Protein AF-A0A2Z6PWN1-F1 (afdb_monomer_lite)

Organism: Trifolium subterraneum (NCBI:txid3900)

Radius of gyration: 69.74 Å; chains: 1; bounding box: 138×60×153 Å

Structure (mmCIF, N/CA/C/O backbone):
data_AF-A0A2Z6PWN1-F1
#
_entry.id   AF-A0A2Z6PWN1-F1
#
loop_
_atom_site.group_PDB
_atom_site.id
_atom_site.type_symbol
_atom_site.label_atom_id
_atom_site.label_alt_id
_atom_site.label_comp_id
_atom_site.label_asym_id
_atom_site.label_entity_id
_atom_site.label_seq_id
_atom_site.pdbx_PDB_ins_code
_atom_site.Cartn_x
_atom_site.Cartn_y
_atom_site.Cartn_z
_atom_site.occupancy
_atom_site.B_iso_or_equiv
_atom_site.auth_seq_id
_atom_site.auth_comp_id
_atom_site.auth_asym_id
_atom_site.auth_atom_id
_atom_site.pdbx_PDB_model_num
ATOM 1 N N . ALA A 1 1 ? -7.432 8.694 -83.520 1.00 36.66 1 ALA A N 1
ATOM 2 C CA . ALA A 1 1 ? -6.123 8.025 -83.691 1.00 36.66 1 ALA A CA 1
ATOM 3 C C . ALA A 1 1 ? -5.058 9.114 -83.730 1.00 36.66 1 ALA A C 1
ATOM 5 O O . ALA A 1 1 ? -5.267 10.054 -84.476 1.00 36.66 1 ALA A O 1
ATOM 6 N N . ALA A 1 2 ? -3.981 9.158 -82.953 1.00 35.47 2 ALA A N 1
ATOM 7 C CA . ALA A 1 2 ? -3.385 8.334 -81.895 1.00 35.47 2 ALA A CA 1
ATOM 8 C C . ALA A 1 2 ? -2.789 9.350 -80.877 1.00 35.47 2 ALA A C 1
ATOM 10 O O . ALA A 1 2 ? -2.416 10.443 -81.284 1.00 35.47 2 ALA A O 1
ATOM 11 N N . GLY A 1 3 ? -2.770 9.174 -79.555 1.00 36.41 3 GLY A N 1
ATOM 12 C CA . GLY A 1 3 ? -2.424 7.976 -78.799 1.00 36.41 3 GLY A CA 1
ATOM 13 C C . GLY A 1 3 ? -0.923 7.994 -78.488 1.00 36.41 3 GLY A C 1
ATOM 14 O O . GLY A 1 3 ? -0.163 7.353 -79.199 1.00 36.41 3 GLY A O 1
ATOM 15 N N . GLY A 1 4 ? -0.499 8.744 -77.465 1.00 29.81 4 GLY A N 1
ATOM 16 C CA . GLY A 1 4 ? 0.900 8.830 -77.029 1.00 29.81 4 GLY A CA 1
ATOM 17 C C . GLY A 1 4 ? 0.998 9.151 -75.539 1.00 29.81 4 GLY A C 1
ATOM 18 O O . GLY A 1 4 ? 1.283 10.282 -75.161 1.00 29.81 4 GLY A O 1
ATOM 19 N N . SER A 1 5 ? 0.684 8.156 -74.708 1.00 36.34 5 SER A N 1
ATOM 20 C CA . SER A 1 5 ? 0.836 8.177 -73.249 1.00 36.34 5 SER A CA 1
ATOM 21 C C . SER A 1 5 ? 2.314 8.002 -72.887 1.00 36.34 5 SER A C 1
ATOM 23 O O . SER A 1 5 ? 2.896 6.961 -73.187 1.00 36.34 5 SER A O 1
ATOM 25 N N . VAL A 1 6 ? 2.928 9.008 -72.259 1.00 36.31 6 VAL A N 1
ATOM 26 C CA . VAL A 1 6 ? 4.244 8.870 -71.614 1.00 36.31 6 VAL A CA 1
ATOM 27 C C . VAL A 1 6 ? 3.995 8.405 -70.184 1.00 36.31 6 VAL A C 1
ATOM 29 O O . VAL A 1 6 ? 3.482 9.148 -69.348 1.00 36.31 6 VAL A O 1
ATOM 32 N N . VAL A 1 7 ? 4.311 7.139 -69.930 1.00 41.62 7 VAL A N 1
ATOM 33 C CA . VAL A 1 7 ? 4.142 6.473 -68.638 1.00 41.62 7 VAL A CA 1
ATOM 34 C C . VAL A 1 7 ? 5.183 6.991 -67.635 1.00 41.62 7 VAL A C 1
ATOM 36 O O . VAL A 1 7 ? 6.378 6.792 -67.809 1.00 41.62 7 VAL A O 1
ATOM 39 N N . GLY A 1 8 ? 4.680 7.683 -66.607 1.00 37.09 8 GLY A N 1
ATOM 40 C CA . GLY A 1 8 ? 5.105 7.688 -65.197 1.00 37.09 8 GLY A CA 1
ATOM 41 C C . GLY A 1 8 ? 6.594 7.704 -64.828 1.00 37.09 8 GLY A C 1
ATOM 42 O O . GLY A 1 8 ? 7.205 6.655 -64.674 1.00 37.09 8 GLY A O 1
ATOM 43 N N . GLY A 1 9 ? 7.123 8.884 -64.486 1.00 42.09 9 GLY A N 1
ATOM 44 C CA . GLY A 1 9 ? 8.266 9.005 -63.572 1.00 42.09 9 GLY A CA 1
ATOM 45 C C . GLY A 1 9 ? 7.774 9.169 -62.130 1.00 42.09 9 GLY A C 1
ATOM 46 O O . GLY A 1 9 ? 7.074 10.138 -61.832 1.00 42.09 9 GLY A O 1
ATOM 47 N N . HIS A 1 10 ? 8.121 8.243 -61.232 1.00 49.66 10 HIS A N 1
ATOM 48 C CA . HIS A 1 10 ? 7.834 8.362 -59.799 1.00 49.66 10 HIS A CA 1
ATOM 49 C C . HIS A 1 10 ? 8.605 9.556 -59.215 1.00 49.66 10 HIS A C 1
ATOM 51 O O . HIS A 1 10 ? 9.824 9.522 -59.064 1.00 49.66 10 HIS A O 1
ATOM 57 N N . ARG A 1 11 ? 7.902 10.652 -58.914 1.00 46.28 11 ARG A N 1
ATOM 58 C CA . ARG A 1 11 ? 8.486 11.842 -58.282 1.00 46.28 11 ARG A CA 1
ATOM 59 C C . ARG A 1 11 ? 8.525 11.627 -56.767 1.00 46.28 11 ARG A C 1
ATOM 61 O O . ARG A 1 11 ? 7.479 11.646 -56.126 1.00 46.28 11 ARG A O 1
ATOM 68 N N . LEU A 1 12 ? 9.717 11.446 -56.197 1.00 54.66 12 LEU A N 1
ATOM 69 C CA . LEU A 1 12 ? 9.900 11.414 -54.743 1.00 54.66 12 LEU A CA 1
ATOM 70 C C . LEU A 1 12 ? 9.661 12.809 -54.144 1.00 54.66 12 LEU A C 1
ATOM 72 O O . LEU A 1 12 ? 10.207 13.804 -54.623 1.00 54.66 12 LEU A O 1
ATOM 76 N N . THR A 1 13 ? 8.849 12.885 -53.090 1.00 48.41 13 THR A N 1
ATOM 77 C CA . THR A 1 13 ? 8.651 14.105 -52.291 1.00 48.41 13 THR A CA 1
ATOM 78 C C . THR A 1 13 ? 9.694 14.187 -51.171 1.00 48.41 13 THR A C 1
ATOM 80 O O . THR A 1 13 ? 9.782 13.242 -50.383 1.00 48.41 13 THR A O 1
ATOM 83 N N . PRO A 1 14 ? 10.454 15.294 -51.047 1.00 43.06 14 PRO A N 1
ATOM 84 C CA . PRO A 1 14 ? 11.433 15.468 -49.974 1.00 43.06 14 PRO A CA 1
ATOM 85 C C . PRO A 1 14 ? 10.810 15.300 -48.579 1.00 43.06 14 PRO A C 1
ATOM 87 O O . PRO A 1 14 ? 9.758 15.871 -48.300 1.00 43.06 14 PRO A O 1
ATOM 90 N N . GLY A 1 15 ? 11.464 14.529 -47.703 1.00 51.12 15 GLY A N 1
ATOM 91 C CA . GLY A 1 15 ? 11.073 14.364 -46.294 1.00 51.12 15 GLY A CA 1
ATOM 92 C C . GLY A 1 15 ? 10.104 13.215 -45.980 1.00 51.12 15 GLY A C 1
ATOM 93 O O . GLY A 1 15 ? 9.790 13.014 -44.810 1.00 51.12 15 GLY A O 1
ATOM 94 N N . ARG A 1 16 ? 9.652 12.434 -46.973 1.00 47.12 16 ARG A N 1
ATOM 95 C CA . ARG A 1 16 ? 8.907 11.179 -46.749 1.00 47.12 16 ARG A CA 1
ATOM 96 C C . ARG A 1 16 ? 9.772 9.964 -47.112 1.00 47.12 16 ARG A C 1
ATOM 98 O O . ARG A 1 16 ? 10.292 9.942 -48.227 1.00 47.12 16 ARG A O 1
ATOM 105 N N . PRO A 1 17 ? 9.910 8.955 -46.230 1.00 50.16 17 PRO A N 1
ATOM 106 C CA . PRO A 1 17 ? 10.533 7.689 -46.601 1.00 50.16 17 PRO A CA 1
ATOM 107 C C . PRO A 1 17 ? 9.665 6.986 -47.656 1.00 50.16 17 PRO A C 1
ATOM 109 O O . PRO A 1 17 ? 8.448 6.896 -47.500 1.00 50.16 17 PRO A O 1
ATOM 112 N N . ALA A 1 18 ? 10.278 6.550 -48.757 1.00 56.47 18 ALA A N 1
ATOM 113 C CA . ALA A 1 18 ? 9.596 5.781 -49.795 1.00 56.47 18 ALA A CA 1
ATOM 114 C C . ALA A 1 18 ? 9.490 4.314 -49.354 1.00 56.47 18 ALA A C 1
ATOM 116 O O . ALA A 1 18 ? 10.503 3.733 -48.973 1.00 56.47 18 ALA A O 1
ATOM 117 N N . GLU A 1 19 ? 8.288 3.730 -49.406 1.00 56.06 19 GLU A N 1
ATOM 118 C CA . GLU A 1 19 ? 8.068 2.310 -49.070 1.00 56.06 19 GLU A CA 1
ATOM 119 C C . GLU A 1 19 ? 8.796 1.367 -50.044 1.00 56.06 19 GLU A C 1
ATOM 121 O O . GLU A 1 19 ? 9.284 0.321 -49.631 1.00 56.06 19 GLU A O 1
ATOM 126 N N . GLU A 1 20 ? 8.944 1.765 -51.315 1.00 47.66 20 GLU A N 1
ATOM 127 C CA . GLU A 1 20 ? 9.699 1.026 -52.329 1.00 47.66 20 GLU A CA 1
ATOM 128 C C . GLU A 1 20 ? 10.315 2.002 -53.347 1.00 47.66 20 GLU A C 1
ATOM 130 O O . GLU A 1 20 ? 9.620 2.823 -53.953 1.00 47.66 20 GLU A O 1
ATOM 135 N N . PHE A 1 21 ? 11.639 1.946 -53.521 1.00 53.56 21 PHE A N 1
ATOM 136 C CA . PHE A 1 21 ? 12.358 2.726 -54.529 1.00 53.56 21 PHE A CA 1
ATOM 137 C C . PHE A 1 21 ? 12.757 1.816 -55.690 1.00 53.56 21 PHE A C 1
ATOM 139 O O . PHE A 1 21 ? 13.739 1.079 -55.613 1.00 53.56 21 PHE A O 1
ATOM 146 N N . VAL A 1 22 ? 11.995 1.883 -56.782 1.00 53.47 22 VAL A N 1
ATOM 147 C CA . VAL A 1 22 ? 12.327 1.176 -58.021 1.00 53.47 22 VAL A CA 1
ATOM 148 C C . VAL A 1 22 ? 13.357 2.003 -58.781 1.00 53.47 22 VAL A C 1
ATOM 150 O O . VAL A 1 22 ? 13.053 3.081 -59.296 1.00 53.47 22 VAL A O 1
ATOM 153 N N . ILE A 1 23 ? 14.591 1.501 -58.841 1.00 48.59 23 ILE A N 1
ATOM 154 C CA . ILE A 1 23 ? 15.651 2.098 -59.656 1.00 48.59 23 ILE A CA 1
ATOM 155 C C . ILE A 1 23 ? 15.160 2.096 -61.114 1.00 48.59 23 ILE A C 1
ATOM 157 O O . ILE A 1 23 ? 14.800 1.028 -61.618 1.00 48.59 23 ILE A O 1
ATOM 161 N N . PRO A 1 24 ? 15.117 3.253 -61.807 1.00 52.50 24 PRO A N 1
ATOM 162 C CA . PRO A 1 24 ? 14.742 3.293 -63.214 1.00 52.50 24 PRO A CA 1
ATOM 163 C C . PRO A 1 24 ? 15.605 2.311 -64.019 1.00 52.50 24 PRO A C 1
ATOM 165 O O . PRO A 1 24 ? 16.782 2.158 -63.682 1.00 52.50 24 PRO A O 1
ATOM 168 N N . PRO A 1 25 ? 15.089 1.683 -65.092 1.00 54.09 25 PRO A N 1
ATOM 169 C CA . PRO A 1 25 ? 15.872 0.814 -65.968 1.00 54.09 25 PRO A CA 1
ATOM 170 C C . PRO A 1 25 ? 16.904 1.636 -66.767 1.00 54.09 25 PRO A C 1
ATOM 172 O O . PRO A 1 25 ? 16.808 1.806 -67.972 1.00 54.09 25 PRO A O 1
ATOM 175 N N . ALA A 1 26 ? 17.896 2.209 -66.092 1.00 50.88 26 ALA A N 1
ATOM 176 C CA . ALA A 1 26 ? 18.956 3.012 -66.693 1.00 50.88 26 ALA A CA 1
ATOM 177 C C . ALA A 1 26 ? 20.199 2.169 -67.020 1.00 50.88 26 ALA A C 1
ATOM 179 O O . ALA A 1 26 ? 21.105 2.649 -67.688 1.00 50.88 26 ALA A O 1
ATOM 180 N N . MET A 1 27 ? 20.243 0.907 -66.578 1.00 48.25 27 MET A N 1
ATOM 181 C CA . MET A 1 27 ? 21.418 0.037 -66.721 1.00 48.25 27 MET A CA 1
ATOM 182 C C . MET A 1 27 ? 21.163 -1.265 -67.494 1.00 48.25 27 MET A C 1
ATOM 184 O O . MET A 1 27 ? 22.041 -2.118 -67.550 1.00 48.25 27 MET A O 1
ATOM 188 N N . GLY A 1 28 ? 19.974 -1.426 -68.085 1.00 49.34 28 GLY A N 1
ATOM 189 C CA . GLY A 1 28 ? 19.583 -2.628 -68.836 1.00 49.34 28 GLY A CA 1
ATOM 190 C C . GLY A 1 28 ? 19.303 -2.402 -70.323 1.00 49.34 28 GLY A C 1
ATOM 191 O O . GLY A 1 28 ? 18.869 -3.328 -70.999 1.00 49.34 28 GLY A O 1
ATOM 192 N N . HIS A 1 29 ? 19.509 -1.188 -70.836 1.00 50.50 29 HIS A N 1
ATOM 193 C CA . HIS A 1 29 ? 19.417 -0.912 -72.267 1.00 50.50 29 HIS A CA 1
ATOM 194 C C . HIS A 1 29 ? 20.823 -0.916 -72.870 1.00 50.50 29 HIS A C 1
ATOM 196 O O . HIS A 1 29 ? 21.705 -0.230 -72.354 1.00 50.50 29 HIS A O 1
ATOM 202 N N . ASP A 1 30 ? 21.014 -1.634 -73.983 1.00 52.78 30 ASP A N 1
ATOM 203 C CA . ASP A 1 30 ? 22.286 -1.708 -74.730 1.00 52.78 30 ASP A CA 1
ATOM 204 C C . ASP A 1 30 ? 22.823 -0.324 -75.161 1.00 52.78 30 ASP A C 1
ATOM 206 O O . ASP A 1 30 ? 23.982 -0.177 -75.547 1.00 52.78 30 ASP A O 1
ATOM 210 N N . CYS A 1 31 ? 21.993 0.719 -75.070 1.00 53.03 31 CYS A N 1
ATOM 211 C CA . CYS A 1 31 ? 22.341 2.104 -75.333 1.00 53.03 31 CYS A CA 1
ATOM 212 C C . CYS A 1 31 ? 21.720 3.047 -74.284 1.00 53.03 31 CYS A C 1
ATOM 214 O O . CYS A 1 31 ? 20.516 3.284 -74.268 1.00 53.03 31 CYS A O 1
ATOM 216 N N . MET A 1 32 ? 22.555 3.660 -73.431 1.00 53.06 32 MET A N 1
ATOM 217 C CA . MET A 1 32 ? 22.112 4.733 -72.517 1.00 53.06 32 MET A CA 1
ATOM 218 C C . MET A 1 32 ? 21.703 6.025 -73.248 1.00 53.06 32 MET A C 1
ATOM 220 O O . MET A 1 32 ? 21.119 6.922 -72.646 1.00 53.06 32 MET A O 1
ATOM 224 N N . LEU A 1 33 ? 22.034 6.147 -74.535 1.00 57.06 33 LEU A N 1
ATOM 225 C CA . LEU A 1 33 ? 21.748 7.311 -75.365 1.00 57.06 33 LEU A CA 1
ATOM 226 C C . LEU A 1 33 ? 20.984 6.850 -76.605 1.00 57.06 33 LEU A C 1
ATOM 228 O O . LEU A 1 33 ? 21.434 5.962 -77.325 1.00 57.06 33 LEU A O 1
ATOM 232 N N . ASP A 1 34 ? 19.855 7.495 -76.883 1.00 60.78 34 ASP A N 1
ATOM 233 C CA . ASP A 1 34 ? 18.915 7.187 -77.970 1.00 60.78 34 ASP A CA 1
ATOM 234 C C . ASP A 1 34 ? 19.447 7.495 -79.387 1.00 60.78 34 ASP A C 1
ATOM 236 O O . ASP A 1 34 ? 18.674 7.601 -80.341 1.00 60.78 34 ASP A O 1
ATOM 240 N N . GLY A 1 35 ? 20.758 7.714 -79.535 1.00 61.97 35 GLY A N 1
ATOM 241 C CA . GLY A 1 35 ? 21.418 8.176 -80.761 1.00 61.97 35 GLY A CA 1
ATOM 242 C C . GLY A 1 35 ? 21.039 9.601 -81.196 1.00 61.97 35 GLY A C 1
ATOM 243 O O . GLY A 1 35 ? 21.765 10.210 -81.978 1.00 61.97 35 GLY A O 1
ATOM 244 N N . LYS A 1 36 ? 19.938 10.163 -80.677 1.00 64.69 36 LYS A N 1
ATOM 245 C CA . LYS A 1 36 ? 19.479 11.538 -80.931 1.00 64.69 36 LYS A CA 1
ATOM 246 C C . LYS A 1 36 ? 20.145 12.526 -79.975 1.00 64.69 36 LYS A C 1
ATOM 248 O O . LYS A 1 36 ? 20.400 13.674 -80.342 1.00 64.69 36 LYS A O 1
ATOM 253 N N . THR A 1 37 ? 20.472 12.073 -78.768 1.00 66.19 37 THR A N 1
ATOM 254 C CA . THR A 1 37 ? 21.179 12.854 -77.753 1.00 66.19 37 THR A CA 1
ATOM 255 C C . THR A 1 37 ? 22.686 12.792 -77.988 1.00 66.19 37 THR A C 1
ATOM 257 O O . THR A 1 37 ? 23.332 11.767 -77.777 1.00 66.19 37 THR A O 1
ATOM 260 N N . ARG A 1 38 ? 23.275 13.913 -78.416 1.00 60.69 38 ARG A N 1
ATOM 261 C CA . ARG A 1 38 ? 24.727 14.035 -78.597 1.00 60.69 38 ARG A CA 1
ATOM 262 C C . ARG A 1 38 ? 25.398 14.349 -77.260 1.00 60.69 38 ARG A C 1
ATOM 264 O O . ARG A 1 38 ? 25.302 15.478 -76.779 1.00 60.69 38 ARG A O 1
ATOM 271 N N . MET A 1 39 ? 26.112 13.378 -76.697 1.00 64.62 39 MET A N 1
ATOM 272 C CA . MET A 1 39 ? 26.969 13.600 -75.532 1.00 64.62 39 MET A CA 1
ATOM 273 C C . MET A 1 39 ? 28.177 14.445 -75.946 1.00 64.62 39 MET A C 1
ATOM 275 O O . MET A 1 39 ? 28.879 14.107 -76.898 1.00 64.62 39 MET A O 1
ATOM 279 N N . LYS A 1 40 ? 28.389 15.573 -75.268 1.00 75.19 40 LYS A N 1
ATOM 280 C CA . LYS A 1 40 ? 29.588 16.394 -75.441 1.00 75.19 40 LYS A CA 1
ATOM 281 C C . LYS A 1 40 ? 30.506 16.160 -74.252 1.00 75.19 40 LYS A C 1
ATOM 283 O O . LYS A 1 40 ? 30.097 16.376 -73.117 1.00 75.19 40 LYS A O 1
ATOM 288 N N . ILE A 1 41 ? 31.723 15.730 -74.543 1.00 79.44 41 ILE A N 1
ATOM 289 C CA . ILE A 1 41 ? 32.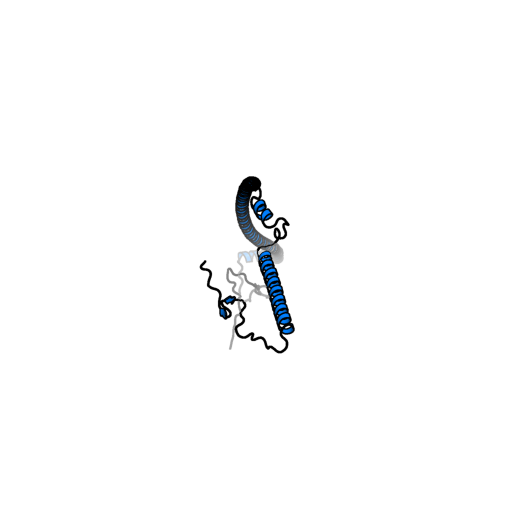835 15.711 -73.596 1.00 79.44 41 ILE A CA 1
ATOM 290 C C . ILE A 1 41 ? 33.633 16.998 -73.845 1.00 79.44 41 ILE A C 1
ATOM 292 O O . ILE A 1 41 ? 33.588 17.538 -74.954 1.00 79.44 41 ILE A O 1
ATOM 296 N N . SER A 1 42 ? 34.292 17.546 -72.825 1.00 87.44 42 SER A N 1
ATOM 297 C CA . SER A 1 42 ? 35.146 18.715 -73.033 1.00 87.44 42 SER A CA 1
ATOM 298 C C . SER A 1 42 ? 36.306 18.360 -73.979 1.00 87.44 42 SER A C 1
ATOM 300 O O . SER A 1 42 ? 36.802 17.234 -73.958 1.00 87.44 42 SER A O 1
ATOM 302 N N . GLU A 1 43 ? 36.757 19.308 -74.806 1.00 84.81 43 GLU A N 1
ATOM 303 C CA . GLU A 1 43 ? 37.895 19.093 -75.724 1.00 84.81 43 GLU A CA 1
ATOM 304 C C . GLU A 1 43 ? 39.170 18.670 -74.970 1.00 84.81 43 GLU A C 1
ATOM 306 O O . GLU A 1 43 ? 39.958 17.855 -75.456 1.00 84.81 43 GLU A O 1
ATOM 311 N N . ALA A 1 44 ? 39.351 19.183 -73.747 1.00 87.81 44 ALA A N 1
ATOM 312 C CA . ALA A 1 44 ? 40.457 18.808 -72.873 1.00 87.81 44 ALA A CA 1
ATOM 313 C C . ALA A 1 44 ? 40.381 17.325 -72.478 1.00 87.81 44 ALA A C 1
ATOM 315 O O . ALA A 1 44 ? 41.335 16.581 -72.700 1.00 87.81 44 ALA A O 1
ATOM 316 N N . ASP A 1 45 ? 39.232 16.868 -71.977 1.00 83.88 45 ASP A N 1
ATOM 317 C CA . ASP A 1 45 ? 39.042 15.471 -71.569 1.00 83.88 45 ASP A CA 1
ATOM 318 C C . ASP A 1 45 ? 39.073 14.522 -72.772 1.00 83.88 45 ASP A C 1
ATOM 320 O O . ASP A 1 45 ? 39.589 13.411 -72.675 1.00 83.88 45 ASP A O 1
ATOM 324 N N . GLN A 1 46 ? 38.576 14.958 -73.933 1.00 82.69 46 GLN A N 1
ATOM 325 C CA . GLN A 1 46 ? 38.644 14.180 -75.167 1.00 82.69 46 GLN A CA 1
ATOM 326 C C . GLN A 1 46 ? 40.093 13.979 -75.627 1.00 82.69 46 GLN A C 1
ATOM 328 O O . GLN A 1 46 ? 40.466 12.867 -76.004 1.00 82.69 46 GLN A O 1
ATOM 333 N N . THR A 1 47 ? 40.920 15.025 -75.541 1.00 87.31 47 THR A N 1
ATOM 334 C CA . THR A 1 47 ? 42.357 14.947 -75.846 1.00 87.31 47 THR A CA 1
ATOM 335 C C . THR A 1 47 ? 43.074 14.009 -74.873 1.00 87.31 47 THR A C 1
ATOM 337 O O . THR A 1 47 ? 43.865 13.163 -75.293 1.00 87.31 47 THR A O 1
ATOM 340 N N . ILE A 1 48 ? 42.754 14.104 -73.579 1.00 85.81 48 ILE A N 1
ATOM 341 C CA . ILE A 1 48 ? 43.317 13.239 -72.537 1.00 85.81 48 ILE A CA 1
ATOM 342 C C . ILE A 1 48 ? 42.935 11.775 -72.793 1.00 85.81 48 ILE A C 1
ATOM 344 O O . ILE A 1 48 ? 43.818 10.925 -72.902 1.00 85.81 48 ILE A O 1
ATOM 348 N N . LEU A 1 49 ? 41.649 11.472 -72.981 1.00 84.81 49 LEU A N 1
ATOM 349 C CA . LEU A 1 49 ? 41.173 10.109 -73.238 1.00 84.81 49 LEU A CA 1
ATOM 350 C C . LEU A 1 49 ? 41.762 9.523 -74.529 1.00 84.81 49 LEU A C 1
ATOM 352 O O . LEU A 1 49 ? 42.180 8.366 -74.540 1.00 84.81 49 LEU A O 1
ATOM 356 N N . ALA A 1 50 ? 41.863 10.319 -75.598 1.00 84.31 50 ALA A N 1
ATOM 357 C CA . ALA A 1 50 ? 42.499 9.885 -76.840 1.00 84.31 50 ALA A CA 1
ATOM 358 C C . ALA A 1 50 ? 43.987 9.541 -76.640 1.00 84.31 50 ALA A C 1
ATOM 360 O O . ALA A 1 50 ? 44.468 8.569 -77.220 1.00 84.31 50 ALA A O 1
ATOM 361 N N . SER A 1 51 ? 44.700 10.290 -75.788 1.00 88.88 51 SER A N 1
ATOM 362 C CA . SER A 1 51 ? 46.117 10.043 -75.479 1.00 88.88 51 SER A CA 1
ATOM 363 C C . SER A 1 51 ? 46.372 8.822 -74.585 1.00 88.88 51 SER A C 1
ATOM 365 O O . SER A 1 51 ? 47.450 8.237 -74.653 1.00 88.88 51 SER A O 1
ATOM 367 N N . MET A 1 52 ? 45.398 8.412 -73.763 1.00 87.75 52 MET A N 1
ATOM 368 C CA . MET A 1 52 ? 45.557 7.295 -72.820 1.00 87.75 52 MET A CA 1
ATOM 369 C C . MET A 1 52 ? 45.533 5.916 -73.500 1.00 87.75 52 MET A C 1
ATOM 371 O O . MET A 1 52 ? 46.130 4.970 -72.990 1.00 87.75 52 MET A O 1
ATOM 375 N N . GLY A 1 53 ? 44.856 5.782 -74.642 1.00 87.25 53 GLY A N 1
ATOM 376 C CA . GLY A 1 53 ? 44.676 4.504 -75.331 1.00 87.25 53 GLY A CA 1
ATOM 377 C C . GLY A 1 53 ? 43.678 3.551 -74.637 1.00 87.25 53 GLY A C 1
ATOM 378 O O . GLY A 1 53 ? 43.393 3.668 -73.442 1.00 87.25 53 GLY A O 1
ATOM 379 N N . PRO A 1 54 ? 43.111 2.579 -75.375 1.00 86.31 54 PRO A N 1
ATOM 380 C CA . PRO A 1 54 ? 41.968 1.787 -74.912 1.00 86.31 54 PRO A CA 1
ATOM 381 C C . PRO A 1 54 ? 42.285 0.854 -73.733 1.00 86.31 54 PRO A C 1
ATOM 383 O O . PRO A 1 54 ? 41.422 0.614 -72.892 1.00 86.31 54 PRO A O 1
ATOM 386 N N . GLU A 1 55 ? 43.506 0.324 -73.647 1.00 89.06 55 GLU A N 1
ATOM 387 C CA . GLU A 1 55 ? 43.929 -0.547 -72.539 1.00 89.06 55 GLU A CA 1
ATOM 388 C C . GLU A 1 55 ? 44.063 0.219 -71.223 1.00 89.06 55 GLU A C 1
ATOM 390 O O . GLU A 1 55 ? 43.574 -0.245 -70.194 1.00 89.06 55 GLU A O 1
ATOM 395 N N . SER A 1 56 ? 44.647 1.418 -71.264 1.00 91.19 56 SER A N 1
ATOM 396 C CA . SER A 1 56 ? 44.814 2.263 -70.079 1.00 91.19 56 SER A CA 1
ATOM 397 C C . SER A 1 56 ? 43.462 2.732 -69.534 1.00 91.19 56 SER A C 1
ATOM 399 O O . SER A 1 56 ? 43.214 2.642 -68.334 1.00 91.19 56 SER A O 1
ATOM 401 N N . ILE A 1 57 ? 42.533 3.118 -70.421 1.00 87.31 57 ILE A N 1
ATOM 402 C CA . ILE A 1 57 ? 41.153 3.457 -70.035 1.00 87.31 57 ILE A CA 1
ATOM 403 C C . ILE A 1 57 ? 40.481 2.271 -69.329 1.00 87.31 57 ILE A C 1
ATOM 405 O O . ILE A 1 57 ? 39.896 2.451 -68.263 1.00 87.31 57 ILE A O 1
ATOM 409 N N . ARG A 1 58 ? 40.584 1.050 -69.878 1.00 87.94 58 ARG A N 1
ATOM 410 C CA . ARG A 1 58 ? 39.997 -0.145 -69.247 1.00 87.94 58 ARG A CA 1
ATOM 411 C C . ARG A 1 58 ? 40.579 -0.417 -67.861 1.00 87.94 58 ARG A C 1
ATOM 413 O O . ARG A 1 58 ? 39.813 -0.731 -66.955 1.00 87.94 58 ARG A O 1
ATOM 420 N N . ASN A 1 59 ? 41.891 -0.270 -67.687 1.00 90.81 59 ASN A N 1
ATOM 421 C CA . ASN A 1 59 ? 42.542 -0.487 -66.394 1.00 90.81 59 ASN A CA 1
ATOM 422 C C . ASN A 1 59 ? 42.080 0.536 -65.346 1.00 90.81 59 ASN A C 1
ATOM 424 O O . ASN A 1 59 ? 41.702 0.141 -64.246 1.00 90.81 59 ASN A O 1
ATOM 428 N N . VAL A 1 60 ? 42.017 1.825 -65.705 1.00 89.19 60 VAL A N 1
ATOM 429 C CA . VAL A 1 60 ? 41.529 2.888 -64.805 1.00 89.19 60 VAL A CA 1
ATOM 430 C C . VAL A 1 60 ? 40.062 2.676 -64.433 1.00 89.19 60 VAL A C 1
ATOM 432 O O . VAL A 1 60 ? 39.694 2.840 -63.269 1.00 89.19 60 VAL A O 1
ATOM 435 N N . VAL A 1 61 ? 39.220 2.282 -65.395 1.00 88.94 61 VAL A N 1
ATOM 436 C CA . VAL A 1 61 ? 37.810 1.958 -65.136 1.00 88.94 61 VAL A CA 1
ATOM 437 C C . VAL A 1 61 ? 37.698 0.757 -64.199 1.00 88.94 61 VAL A C 1
ATOM 439 O O . VAL A 1 61 ? 36.935 0.817 -63.238 1.00 88.94 61 VAL A O 1
ATOM 442 N N . ALA A 1 62 ? 38.470 -0.309 -64.427 1.00 90.44 62 ALA A N 1
ATOM 443 C CA . ALA A 1 62 ? 38.470 -1.485 -63.564 1.00 90.44 62 ALA A CA 1
ATOM 444 C C . ALA A 1 62 ? 38.893 -1.129 -62.130 1.00 90.44 62 ALA A C 1
ATOM 446 O O . ALA A 1 62 ? 38.165 -1.432 -61.185 1.00 90.44 62 ALA A O 1
ATOM 447 N N . GLU A 1 63 ? 40.005 -0.417 -61.959 1.00 93.31 63 GLU A N 1
ATOM 448 C CA . GLU A 1 63 ? 40.501 -0.003 -60.644 1.00 93.31 63 GLU A CA 1
ATOM 449 C C . GLU A 1 63 ? 39.508 0.916 -59.918 1.00 93.31 63 GLU A C 1
ATOM 451 O O . GLU A 1 63 ? 39.147 0.668 -58.763 1.00 93.31 63 GLU A O 1
ATOM 456 N N . SER A 1 64 ? 38.983 1.923 -60.621 1.00 93.25 64 SER A N 1
ATOM 457 C CA . SER A 1 64 ? 38.003 2.861 -60.065 1.00 93.25 64 SER A CA 1
ATOM 458 C C . SER A 1 64 ? 36.692 2.164 -59.703 1.00 93.25 64 SER A C 1
ATOM 460 O O . SER A 1 64 ? 36.113 2.446 -58.655 1.00 93.25 64 SER A O 1
ATOM 462 N N . SER A 1 65 ? 36.229 1.215 -60.524 1.00 89.25 65 SER A N 1
ATOM 463 C CA . SER A 1 65 ? 35.006 0.457 -60.241 1.00 89.25 65 SER A CA 1
ATOM 464 C C . SER A 1 65 ? 35.139 -0.377 -58.964 1.00 89.25 65 SER A C 1
ATOM 466 O O . SER A 1 65 ? 34.241 -0.355 -58.124 1.00 89.25 65 SER A O 1
ATOM 468 N N . VAL A 1 66 ? 36.290 -1.025 -58.748 1.00 93.75 66 VAL A N 1
ATOM 469 C CA . VAL A 1 66 ? 36.576 -1.765 -57.510 1.00 93.75 66 VAL A CA 1
ATOM 470 C C . VAL A 1 66 ? 36.580 -0.831 -56.300 1.00 93.75 66 VAL A C 1
ATOM 472 O O . VAL A 1 66 ? 36.038 -1.191 -55.255 1.00 93.75 66 VAL A O 1
ATOM 475 N N . ALA A 1 67 ? 37.153 0.369 -56.424 1.00 94.06 67 ALA A N 1
ATOM 476 C CA . ALA A 1 67 ? 37.140 1.355 -55.346 1.00 94.06 67 ALA A CA 1
ATOM 477 C C . ALA A 1 67 ? 35.708 1.785 -54.971 1.00 94.06 67 ALA A C 1
ATOM 479 O O . ALA A 1 67 ? 35.371 1.822 -53.786 1.00 94.06 67 ALA A O 1
ATOM 480 N N . VAL A 1 68 ? 34.845 2.035 -55.963 1.00 95.00 68 VAL A N 1
ATOM 481 C CA . VAL A 1 68 ? 33.429 2.380 -55.739 1.00 95.00 68 VAL A CA 1
ATOM 482 C C . VAL A 1 68 ? 32.665 1.225 -55.087 1.00 95.00 68 VAL A C 1
ATOM 484 O O . VAL A 1 68 ? 31.932 1.457 -54.126 1.00 95.00 68 VAL A O 1
ATOM 487 N N . PHE A 1 69 ? 32.858 -0.018 -55.541 1.00 92.25 69 PHE A N 1
ATOM 488 C CA . PHE A 1 69 ? 32.197 -1.180 -54.934 1.00 92.25 69 PHE A CA 1
ATOM 489 C C . PHE A 1 69 ? 32.625 -1.406 -53.483 1.00 92.25 69 PHE A C 1
ATOM 491 O O . PHE A 1 69 ? 31.769 -1.648 -52.637 1.00 92.25 69 PHE A O 1
ATOM 498 N N . LYS A 1 70 ? 33.915 -1.252 -53.165 1.00 93.88 70 LYS A N 1
ATOM 499 C CA . LYS A 1 70 ? 34.397 -1.323 -51.776 1.00 93.88 70 LYS A CA 1
ATOM 500 C C . LYS A 1 70 ? 33.779 -0.234 -50.902 1.00 93.88 70 LYS A C 1
ATOM 502 O O . LYS A 1 70 ? 33.387 -0.508 -49.772 1.00 93.88 70 LYS A O 1
ATOM 507 N N . LEU A 1 71 ? 33.666 0.993 -51.413 1.00 94.75 71 LEU A N 1
ATOM 508 C CA . LEU A 1 71 ? 33.005 2.076 -50.685 1.00 94.75 71 LEU A CA 1
ATOM 509 C C . LEU A 1 71 ? 31.522 1.764 -50.438 1.00 94.75 71 LEU A C 1
ATOM 511 O O . LEU A 1 71 ? 31.035 1.987 -49.332 1.00 94.75 71 LEU A O 1
ATOM 515 N N . LEU A 1 72 ? 30.820 1.215 -51.435 1.00 91.94 72 LEU A N 1
ATOM 516 C CA . LEU A 1 72 ? 29.422 0.801 -51.306 1.00 91.94 72 LEU A CA 1
ATOM 517 C C . LEU A 1 72 ? 29.250 -0.336 -50.288 1.00 91.94 72 LEU A C 1
ATOM 519 O O . LEU A 1 72 ? 28.334 -0.286 -49.470 1.00 91.94 72 LEU A O 1
ATOM 523 N N . GLU A 1 73 ? 30.131 -1.336 -50.301 1.00 89.56 73 GLU A N 1
ATOM 524 C CA . GLU A 1 73 ? 30.137 -2.430 -49.325 1.00 89.56 73 GLU A CA 1
ATOM 525 C C . GLU A 1 73 ? 30.343 -1.898 -47.902 1.00 89.56 73 GLU A C 1
ATOM 527 O O . GLU A 1 73 ? 29.575 -2.215 -46.996 1.00 89.56 73 GLU A O 1
ATOM 532 N N . VAL A 1 74 ? 31.320 -1.008 -47.703 1.00 93.12 74 VAL A N 1
ATOM 533 C CA . VAL A 1 74 ? 31.554 -0.372 -46.400 1.00 93.12 74 VAL A CA 1
ATOM 534 C C . VAL A 1 74 ? 30.348 0.466 -45.972 1.00 93.12 74 VAL A C 1
ATOM 536 O O . VAL A 1 74 ? 29.906 0.344 -44.832 1.00 93.12 74 VAL A O 1
ATOM 539 N N . ALA A 1 75 ? 29.780 1.279 -46.865 1.00 89.94 75 ALA A N 1
ATOM 540 C CA . ALA A 1 75 ? 28.618 2.111 -46.561 1.00 89.94 75 ALA A CA 1
ATOM 541 C C . ALA A 1 75 ? 27.390 1.267 -46.191 1.00 89.94 75 ALA A C 1
ATOM 543 O O . ALA A 1 75 ? 26.744 1.528 -45.183 1.00 89.94 75 ALA A O 1
ATOM 544 N N . THR A 1 76 ? 27.090 0.216 -46.956 1.00 85.50 76 THR A N 1
ATOM 545 C CA . THR A 1 76 ? 25.965 -0.690 -46.668 1.00 85.50 76 THR A CA 1
ATOM 546 C C . THR A 1 76 ? 26.174 -1.470 -45.369 1.00 85.50 76 THR A C 1
ATOM 548 O O . THR A 1 76 ? 25.254 -1.558 -44.554 1.00 85.50 76 THR A O 1
ATOM 551 N N . TYR A 1 77 ? 27.390 -1.962 -45.118 1.00 83.94 77 TYR A N 1
ATOM 552 C CA . TYR A 1 77 ? 27.740 -2.655 -43.878 1.00 83.94 77 TYR A CA 1
ATOM 553 C C . TYR A 1 77 ? 27.676 -1.742 -42.641 1.00 83.94 77 TYR A C 1
ATOM 555 O O . TYR A 1 77 ? 27.252 -2.177 -41.566 1.00 83.94 77 TYR A O 1
ATOM 563 N N . LEU A 1 78 ? 28.088 -0.477 -42.767 1.00 84.94 78 LEU A N 1
ATOM 564 C CA . LEU A 1 78 ? 27.970 0.517 -41.697 1.00 84.94 78 LEU A CA 1
ATOM 565 C C . LEU A 1 78 ? 26.512 0.915 -41.460 1.00 84.94 78 LEU A C 1
ATOM 567 O O . LEU A 1 78 ? 26.074 0.874 -40.313 1.00 84.94 78 LEU A O 1
ATOM 571 N N . ASN A 1 79 ? 25.745 1.188 -42.519 1.00 83.50 79 ASN A N 1
ATOM 572 C CA . ASN A 1 79 ? 24.327 1.541 -42.419 1.00 83.50 79 ASN A CA 1
ATOM 573 C C . ASN A 1 79 ? 23.516 0.440 -41.718 1.00 83.50 79 ASN A C 1
ATOM 575 O O . ASN A 1 79 ? 22.716 0.733 -40.834 1.00 83.50 79 ASN A O 1
ATOM 579 N N . GLY A 1 80 ? 23.758 -0.838 -42.039 1.00 83.81 80 GLY A N 1
ATOM 580 C CA . GLY A 1 80 ? 23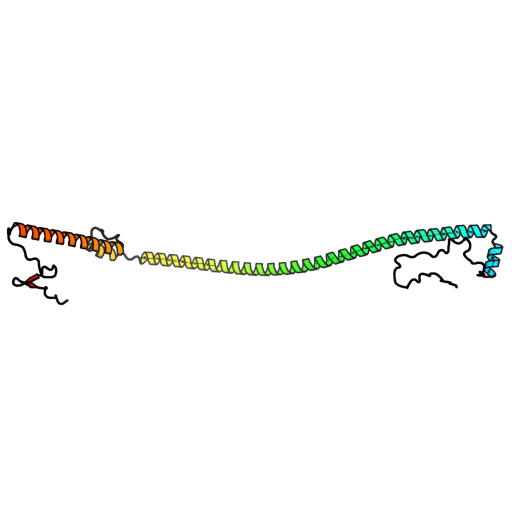.087 -1.955 -41.364 1.00 83.81 80 GLY A CA 1
ATOM 581 C C . GLY A 1 80 ? 23.394 -2.035 -39.861 1.00 83.81 80 GLY A C 1
ATOM 582 O O . GLY A 1 80 ? 22.506 -2.330 -39.060 1.00 83.81 80 GLY A O 1
ATOM 583 N N . ARG A 1 81 ? 24.637 -1.734 -39.454 1.00 78.69 81 ARG A N 1
ATOM 584 C CA . ARG A 1 81 ? 25.029 -1.691 -38.034 1.00 78.69 81 ARG A CA 1
ATOM 585 C C . ARG A 1 81 ? 24.457 -0.476 -37.311 1.00 78.69 81 ARG A C 1
ATOM 587 O O . ARG A 1 81 ? 23.967 -0.624 -36.196 1.00 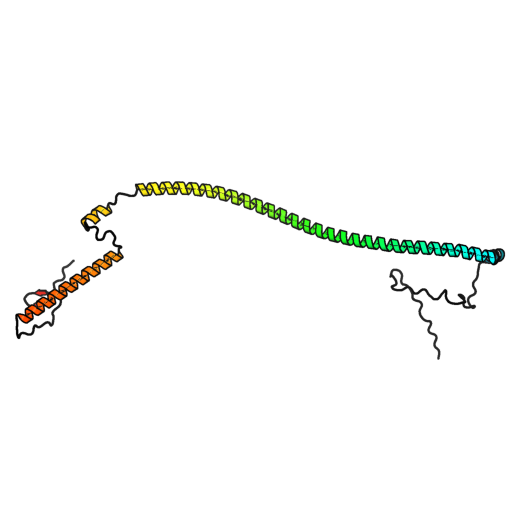78.69 81 ARG A O 1
ATOM 594 N N . GLU A 1 82 ? 24.481 0.696 -37.938 1.00 77.62 82 GLU A N 1
ATOM 595 C CA . GLU A 1 82 ? 23.899 1.916 -37.375 1.00 77.62 82 GLU A CA 1
ATOM 596 C C . GLU A 1 82 ? 22.392 1.755 -37.136 1.00 77.62 82 GLU A C 1
ATOM 598 O O . GLU A 1 82 ? 21.917 2.060 -36.043 1.00 77.62 82 GLU A O 1
ATOM 603 N N . CYS A 1 83 ? 21.654 1.169 -38.088 1.00 79.50 83 CYS A N 1
ATOM 604 C CA . CYS A 1 83 ? 20.235 0.856 -37.907 1.00 79.50 83 CYS A CA 1
ATOM 605 C C . CYS A 1 83 ? 19.986 -0.041 -36.686 1.00 79.50 83 CYS A C 1
ATOM 607 O O . CYS A 1 83 ? 19.070 0.228 -35.909 1.00 79.50 83 CYS A O 1
ATOM 609 N N . LYS A 1 84 ? 20.826 -1.063 -36.475 1.00 88.12 84 LYS A N 1
ATOM 610 C CA . LYS A 1 84 ? 20.704 -1.961 -35.321 1.00 88.12 84 LYS A CA 1
ATOM 611 C C . LYS A 1 84 ? 20.945 -1.232 -33.994 1.00 88.12 84 LYS A C 1
ATOM 613 O O . LYS A 1 84 ? 20.141 -1.364 -33.078 1.00 88.12 84 LYS A O 1
ATOM 618 N N . TYR A 1 85 ? 22.001 -0.425 -33.894 1.00 86.50 85 TYR A N 1
ATOM 619 C CA . TYR A 1 85 ? 22.292 0.319 -32.663 1.00 86.50 85 TYR A CA 1
ATOM 620 C C . TYR A 1 85 ? 21.234 1.375 -32.339 1.00 86.50 85 TYR A C 1
ATOM 622 O O . TYR A 1 85 ? 20.927 1.601 -31.170 1.00 86.50 85 TYR A O 1
ATOM 630 N N . LEU A 1 86 ? 20.669 2.033 -33.354 1.00 89.00 86 LEU A N 1
ATOM 631 C CA . LEU A 1 86 ? 19.578 2.986 -33.155 1.00 89.00 86 LEU A CA 1
ATOM 632 C C . LEU A 1 86 ? 18.322 2.290 -32.625 1.00 89.00 86 LEU A C 1
ATOM 634 O O . LEU A 1 86 ? 17.713 2.801 -31.687 1.00 89.00 86 LEU A O 1
ATOM 638 N N . GLN A 1 87 ? 17.991 1.114 -33.163 1.00 92.50 87 GLN A N 1
ATOM 639 C CA . GLN A 1 87 ? 16.889 0.298 -32.664 1.00 92.50 87 GLN A CA 1
ATOM 640 C C . GLN A 1 87 ? 17.115 -0.123 -31.204 1.00 92.50 87 GLN A C 1
ATOM 642 O O . GLN A 1 87 ? 16.272 0.163 -30.358 1.00 92.50 87 GLN A O 1
ATOM 647 N N . GLU A 1 88 ? 18.270 -0.716 -30.884 1.00 95.62 88 GLU A N 1
ATOM 648 C CA . GLU A 1 88 ? 18.617 -1.128 -29.512 1.00 95.62 88 GLU A CA 1
ATOM 649 C C . GLU A 1 88 ? 18.578 0.057 -28.533 1.00 95.62 88 GLU A C 1
ATOM 651 O O . GLU A 1 88 ? 18.087 -0.058 -27.410 1.00 95.62 88 GLU A O 1
ATOM 656 N N . ARG A 1 89 ? 19.057 1.233 -28.961 1.00 94.94 89 ARG A N 1
ATOM 657 C CA . ARG A 1 89 ? 18.994 2.469 -28.170 1.00 94.94 89 ARG A CA 1
ATOM 658 C C . ARG A 1 89 ? 17.553 2.893 -27.904 1.00 94.94 89 ARG A C 1
ATOM 660 O O . ARG A 1 89 ? 17.249 3.328 -26.794 1.00 94.94 89 ARG A O 1
ATOM 667 N N . ASP A 1 90 ? 16.690 2.844 -28.911 1.00 97.25 90 ASP A N 1
ATOM 668 C CA . ASP A 1 90 ? 15.304 3.287 -28.778 1.00 97.25 90 ASP A CA 1
ATOM 669 C C . ASP A 1 90 ? 14.484 2.301 -27.929 1.00 97.25 90 ASP A C 1
ATOM 671 O O . ASP A 1 90 ? 13.714 2.739 -27.072 1.00 97.25 90 ASP A O 1
ATOM 675 N N . GLU A 1 91 ? 14.744 0.996 -28.045 1.00 97.94 91 GLU A N 1
ATOM 676 C CA . GLU A 1 91 ? 14.223 -0.040 -27.140 1.00 97.94 91 GLU A CA 1
ATOM 677 C C . GLU A 1 91 ? 14.695 0.188 -25.693 1.00 97.94 91 GLU A C 1
ATOM 679 O O . GLU A 1 91 ? 13.883 0.227 -24.765 1.00 97.94 91 GLU A O 1
ATOM 684 N N . ALA A 1 92 ? 15.991 0.442 -25.481 1.00 98.00 92 ALA A N 1
ATOM 685 C CA . ALA A 1 92 ? 16.534 0.746 -24.157 1.00 98.00 92 ALA A CA 1
ATOM 686 C C . ALA A 1 92 ? 15.927 2.026 -23.555 1.00 98.00 92 ALA A C 1
ATOM 688 O O . ALA A 1 92 ? 15.640 2.076 -22.358 1.00 98.00 92 ALA A O 1
ATOM 689 N N . ARG A 1 93 ? 15.683 3.059 -24.374 1.00 97.94 93 ARG A N 1
ATOM 690 C CA . ARG A 1 93 ? 14.993 4.288 -23.946 1.00 97.94 93 ARG A CA 1
ATOM 691 C C . ARG A 1 93 ? 13.539 4.027 -23.564 1.00 97.94 93 ARG A C 1
ATOM 693 O O . ARG A 1 93 ? 13.076 4.605 -22.582 1.00 97.94 93 ARG A O 1
ATOM 700 N N . ALA A 1 94 ? 12.833 3.169 -24.300 1.00 98.12 94 ALA A N 1
ATOM 701 C CA . ALA A 1 94 ? 11.469 2.776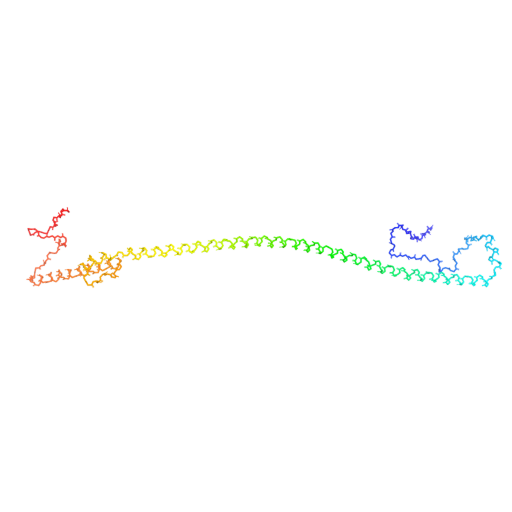 -23.961 1.00 98.12 94 ALA A CA 1
ATOM 702 C C . ALA A 1 94 ? 11.422 2.047 -22.609 1.00 98.12 94 ALA A C 1
ATOM 704 O O . ALA A 1 94 ? 10.626 2.416 -21.747 1.00 98.12 94 ALA A O 1
ATOM 705 N N . HIS A 1 95 ? 12.334 1.098 -22.378 1.00 98.06 95 HIS A N 1
ATOM 706 C CA . HIS A 1 95 ? 12.458 0.417 -21.087 1.00 98.06 95 HIS A CA 1
ATOM 707 C C . HIS A 1 95 ? 12.825 1.368 -19.946 1.00 98.06 95 HIS A C 1
ATOM 709 O O . HIS A 1 95 ? 12.222 1.303 -18.879 1.00 98.06 95 HIS A O 1
ATOM 715 N N . ALA A 1 96 ? 13.777 2.281 -20.154 1.00 98.19 96 ALA A N 1
ATOM 716 C CA . ALA A 1 96 ? 14.152 3.263 -19.137 1.00 98.19 96 ALA A CA 1
ATOM 717 C C . ALA A 1 96 ? 12.968 4.161 -18.741 1.00 98.19 96 ALA A C 1
ATOM 719 O O . ALA A 1 96 ? 12.808 4.488 -17.566 1.00 98.19 96 ALA A O 1
ATOM 720 N N . LYS A 1 97 ? 12.121 4.526 -19.710 1.00 98.31 97 LYS A N 1
ATOM 721 C CA . LYS A 1 97 ? 10.897 5.286 -19.457 1.00 98.31 97 LYS A CA 1
ATOM 722 C C . LYS A 1 97 ? 9.881 4.475 -18.643 1.00 98.31 97 LYS A C 1
ATOM 724 O O . LYS A 1 97 ? 9.409 4.984 -17.632 1.00 98.31 97 LYS A O 1
ATOM 729 N N . ASP A 1 98 ? 9.602 3.229 -19.034 1.00 98.31 98 ASP A N 1
ATOM 730 C CA . ASP A 1 98 ? 8.708 2.317 -18.291 1.00 98.31 98 ASP A CA 1
ATOM 731 C C . ASP A 1 98 ? 9.169 2.125 -16.838 1.00 98.31 98 ASP A C 1
ATOM 733 O O . ASP A 1 98 ? 8.393 2.296 -15.896 1.00 98.31 98 ASP A O 1
ATOM 737 N N . PHE A 1 99 ? 10.461 1.851 -16.632 1.00 98.31 99 PHE A N 1
ATOM 738 C CA . PHE A 1 99 ? 11.021 1.720 -15.289 1.00 98.31 99 PHE A CA 1
ATOM 739 C C . PHE A 1 99 ? 10.915 3.014 -14.485 1.00 98.31 99 PHE A C 1
ATOM 741 O O . PHE A 1 99 ? 10.613 2.947 -13.296 1.00 98.31 99 PHE A O 1
ATOM 748 N N . GLY A 1 100 ? 11.127 4.173 -15.112 1.00 98.31 100 GLY A N 1
ATOM 749 C CA . GLY A 1 100 ? 10.951 5.471 -14.463 1.00 98.31 100 GLY A CA 1
ATOM 750 C C . GLY A 1 100 ? 9.516 5.690 -13.978 1.00 98.31 100 GLY A C 1
ATOM 751 O O . GLY A 1 100 ? 9.310 6.058 -12.825 1.00 98.31 100 GLY A O 1
ATOM 752 N N . GLU A 1 101 ? 8.523 5.393 -14.818 1.00 98.19 101 GLU A N 1
ATOM 753 C CA . GLU A 1 101 ? 7.102 5.507 -14.460 1.00 98.19 101 GLU A CA 1
ATOM 754 C C . GLU A 1 101 ? 6.730 4.563 -13.303 1.00 98.19 101 GLU A C 1
ATOM 756 O O . GLU A 1 101 ? 6.083 4.975 -12.335 1.00 98.19 101 GLU A O 1
ATOM 761 N N . ARG A 1 102 ? 7.202 3.310 -13.350 1.00 98.38 102 ARG A N 1
ATOM 762 C CA . ARG A 1 102 ? 7.000 2.330 -12.271 1.00 98.38 102 ARG A CA 1
ATOM 763 C C . ARG A 1 102 ? 7.678 2.752 -10.970 1.00 98.38 102 ARG A C 1
ATOM 765 O O . ARG A 1 102 ? 7.077 2.599 -9.909 1.00 98.38 102 ARG A O 1
ATOM 772 N N . LEU A 1 103 ? 8.894 3.296 -11.044 1.00 98.44 103 LEU A N 1
ATOM 773 C CA . LEU A 1 103 ? 9.627 3.795 -9.881 1.00 98.44 103 LEU A CA 1
ATOM 774 C C . LEU A 1 103 ? 8.855 4.934 -9.208 1.00 98.44 103 LEU A C 1
ATOM 776 O O . LEU A 1 103 ? 8.622 4.872 -8.006 1.00 98.44 103 LEU A O 1
ATOM 780 N N . SER A 1 104 ? 8.373 5.912 -9.980 1.00 98.19 104 SER A N 1
ATOM 781 C CA . SER A 1 104 ? 7.570 7.016 -9.442 1.00 98.19 104 SER A CA 1
ATOM 782 C C . SER A 1 104 ? 6.257 6.549 -8.803 1.00 98.19 104 SER A C 1
ATOM 784 O O . SER A 1 104 ? 5.829 7.121 -7.800 1.00 98.19 104 SER A O 1
ATOM 786 N N . SER A 1 105 ? 5.614 5.506 -9.343 1.00 98.06 105 SER A N 1
ATOM 787 C CA . SER A 1 105 ? 4.438 4.898 -8.700 1.00 98.06 105 SER A CA 1
ATOM 788 C C . SER A 1 105 ? 4.796 4.292 -7.344 1.00 98.06 105 SER A C 1
ATOM 790 O O . SER A 1 105 ? 4.155 4.608 -6.345 1.00 98.06 105 SER A O 1
ATOM 792 N N . VAL A 1 106 ? 5.850 3.471 -7.293 1.00 98.19 106 VAL A N 1
ATOM 793 C CA . VAL A 1 106 ? 6.298 2.813 -6.056 1.00 98.19 106 VAL A CA 1
ATOM 794 C C . VAL A 1 106 ? 6.743 3.835 -5.008 1.00 98.19 106 VAL A C 1
ATOM 796 O O . VAL A 1 106 ? 6.429 3.675 -3.833 1.00 98.19 106 VAL A O 1
ATOM 799 N N . GLU A 1 107 ? 7.427 4.908 -5.406 1.00 98.12 107 GLU A N 1
ATOM 800 C CA . GLU A 1 107 ? 7.810 5.998 -4.500 1.00 98.12 107 GLU A CA 1
ATOM 801 C C . GLU A 1 107 ? 6.588 6.668 -3.861 1.00 98.12 107 GLU A C 1
ATOM 803 O O . GLU A 1 107 ? 6.574 6.925 -2.653 1.00 98.12 107 GLU A O 1
ATOM 808 N N . LYS A 1 108 ? 5.537 6.921 -4.652 1.00 98.31 108 LYS A N 1
ATOM 809 C CA . LYS A 1 108 ? 4.282 7.484 -4.147 1.00 98.31 108 LYS A CA 1
ATOM 810 C C . LYS A 1 108 ? 3.593 6.529 -3.172 1.00 98.31 108 LYS A C 1
ATOM 812 O O . LYS A 1 108 ? 3.171 6.968 -2.099 1.00 98.31 108 LYS A O 1
ATOM 817 N N . ASP A 1 109 ? 3.503 5.250 -3.525 1.00 98.12 109 ASP A N 1
ATOM 818 C CA . ASP A 1 109 ? 2.871 4.229 -2.689 1.00 98.12 109 ASP A CA 1
ATOM 819 C C . ASP A 1 109 ? 3.618 4.085 -1.357 1.00 98.12 109 ASP A C 1
ATOM 821 O O . ASP A 1 109 ? 3.009 4.197 -0.293 1.00 98.12 109 ASP A O 1
ATOM 825 N N . LEU A 1 110 ? 4.948 3.984 -1.399 1.00 98.00 110 LEU A N 1
ATOM 826 C CA . LEU A 1 110 ? 5.798 3.875 -0.213 1.00 98.00 110 LEU A CA 1
ATOM 827 C C . LEU A 1 110 ? 5.712 5.120 0.681 1.00 98.00 110 LEU A C 1
ATOM 829 O O . LEU A 1 110 ? 5.688 5.004 1.910 1.00 98.00 110 LEU A O 1
ATOM 833 N N . SER A 1 111 ? 5.611 6.318 0.096 1.00 97.69 111 SER A N 1
ATOM 834 C CA . SER A 1 111 ? 5.356 7.543 0.864 1.00 97.69 111 SER A CA 1
ATOM 835 C C . SER A 1 111 ? 4.000 7.495 1.574 1.00 97.69 111 SER A C 1
ATOM 837 O O . SER A 1 111 ? 3.904 7.914 2.730 1.00 97.69 111 SER A O 1
ATOM 839 N N . SER A 1 112 ? 2.957 6.996 0.904 1.00 97.88 112 SER A N 1
ATOM 840 C CA . SER A 1 112 ? 1.617 6.880 1.492 1.00 97.88 112 SER A CA 1
ATOM 841 C C . SER A 1 112 ? 1.574 5.844 2.619 1.00 97.88 112 SER A C 1
ATOM 843 O O . SER A 1 112 ? 1.035 6.119 3.691 1.00 97.88 112 SER A O 1
ATOM 845 N N . GLU A 1 113 ? 2.238 4.702 2.433 1.00 97.94 113 GLU A N 1
ATOM 846 C CA . GLU A 1 113 ? 2.349 3.641 3.432 1.00 97.94 113 GLU A CA 1
ATOM 847 C C . GLU A 1 113 ? 3.155 4.105 4.650 1.00 97.94 113 GLU A C 1
ATOM 849 O O . GLU A 1 113 ? 2.756 3.882 5.790 1.00 97.94 113 GLU A O 1
ATOM 854 N N . THR A 1 114 ? 4.242 4.850 4.430 1.00 97.94 114 THR A N 1
ATOM 855 C CA . THR A 1 114 ? 5.035 5.450 5.514 1.00 97.94 114 THR A CA 1
ATOM 856 C C . THR A 1 114 ? 4.201 6.417 6.356 1.00 97.94 114 THR A C 1
ATOM 858 O O . THR A 1 114 ? 4.348 6.465 7.581 1.00 97.94 114 THR A O 1
ATOM 861 N N . GLN A 1 115 ? 3.325 7.203 5.725 1.00 97.75 115 GLN A N 1
ATOM 862 C CA . GLN A 1 115 ? 2.422 8.094 6.446 1.00 97.75 115 GLN A CA 1
ATOM 863 C C . GLN A 1 115 ? 1.370 7.307 7.238 1.00 97.75 115 GLN A C 1
ATOM 865 O O . GLN A 1 115 ? 1.205 7.563 8.431 1.00 97.75 115 GLN A O 1
ATOM 870 N N . ALA A 1 116 ? 0.730 6.312 6.619 1.00 97.94 116 ALA A N 1
ATOM 871 C CA . ALA A 1 116 ? -0.234 5.442 7.290 1.00 97.94 116 ALA A CA 1
ATOM 872 C C . ALA A 1 116 ? 0.393 4.706 8.489 1.00 97.94 116 ALA A C 1
ATOM 874 O O . ALA A 1 116 ? -0.214 4.614 9.557 1.00 97.94 116 ALA A O 1
ATOM 875 N N . LEU A 1 117 ? 1.644 4.251 8.357 1.00 97.94 117 LEU A N 1
ATOM 876 C CA . LEU A 1 117 ? 2.388 3.622 9.443 1.00 97.94 117 LEU A CA 1
ATOM 877 C C . LEU A 1 117 ? 2.596 4.593 10.612 1.00 97.94 117 LEU A C 1
ATOM 879 O O . LEU A 1 117 ? 2.313 4.229 11.752 1.00 97.94 117 LEU A O 1
ATOM 883 N N . LYS A 1 118 ? 3.014 5.838 10.347 1.00 98.00 118 LYS A N 1
ATOM 884 C CA . LYS A 1 118 ? 3.164 6.872 11.389 1.00 98.00 118 LYS A CA 1
ATOM 885 C C . LYS A 1 118 ? 1.846 7.169 12.105 1.00 98.00 118 LYS A C 1
ATOM 887 O O . LYS A 1 118 ? 1.833 7.282 13.330 1.00 98.00 118 LYS A O 1
ATOM 892 N N . GLU A 1 119 ? 0.746 7.278 11.363 1.00 98.06 119 GLU A N 1
ATOM 893 C CA . GLU A 1 119 ? -0.587 7.492 11.935 1.00 98.06 119 GLU A CA 1
ATOM 894 C C . GLU A 1 119 ? -1.004 6.306 12.813 1.00 98.06 119 GLU A C 1
ATOM 896 O O . GLU A 1 119 ? -1.402 6.500 13.964 1.00 98.06 119 GLU A O 1
ATOM 901 N N . SER A 1 120 ? -0.819 5.073 12.330 1.00 96.88 120 SER A N 1
ATOM 902 C CA . SER A 1 120 ? -1.111 3.864 13.106 1.00 96.88 120 SER A CA 1
ATOM 903 C C . SER A 1 120 ? -0.276 3.796 14.390 1.00 96.88 120 SER A C 1
ATOM 905 O O . SER A 1 120 ? -0.818 3.551 15.467 1.00 96.88 120 SER A O 1
ATOM 907 N N . GLN A 1 121 ? 1.014 4.133 14.326 1.00 98.19 121 GLN A N 1
ATOM 908 C CA . GLN A 1 121 ? 1.903 4.157 15.484 1.00 98.19 121 GLN A CA 1
ATOM 909 C C . GLN A 1 121 ? 1.446 5.188 16.527 1.00 98.19 121 GLN A C 1
ATOM 911 O O . GLN A 1 121 ? 1.435 4.896 17.723 1.00 98.19 121 GLN A O 1
ATOM 916 N N . ALA A 1 122 ? 0.995 6.367 16.087 1.00 97.94 122 ALA A N 1
ATOM 917 C CA . ALA A 1 122 ? 0.416 7.367 16.980 1.00 97.94 122 ALA A CA 1
ATOM 918 C C . ALA A 1 122 ? -0.887 6.870 17.635 1.00 97.94 122 ALA A C 1
ATOM 920 O O . ALA A 1 122 ? -1.117 7.114 18.823 1.00 97.94 122 ALA A O 1
ATOM 921 N N . THR A 1 123 ? -1.733 6.143 16.895 1.00 97.81 123 THR A N 1
ATOM 922 C CA . THR A 1 123 ? -2.953 5.555 17.474 1.00 97.81 123 THR A CA 1
ATOM 923 C C . THR A 1 123 ? -2.651 4.468 18.499 1.00 97.81 123 THR A C 1
ATOM 925 O O . THR A 1 123 ? -3.294 4.454 19.547 1.00 97.81 123 THR A O 1
ATOM 928 N N . VAL A 1 124 ? -1.653 3.615 18.244 1.00 98.06 124 VAL A N 1
ATOM 929 C CA . VAL A 1 124 ? -1.207 2.576 19.181 1.00 98.06 124 VAL A CA 1
ATOM 930 C C . VAL A 1 124 ? -0.697 3.213 20.468 1.00 98.06 124 VAL A C 1
ATOM 932 O O . VAL A 1 124 ? -1.198 2.872 21.532 1.00 98.06 124 VAL A O 1
ATOM 935 N N . ALA A 1 125 ? 0.178 4.220 20.386 1.00 98.00 125 ALA A N 1
ATOM 936 C CA . ALA A 1 125 ? 0.683 4.918 21.572 1.00 98.00 125 ALA A CA 1
ATOM 937 C C . ALA A 1 125 ? -0.445 5.543 22.419 1.00 98.00 125 ALA A C 1
ATOM 939 O O . ALA A 1 125 ? -0.409 5.521 23.651 1.00 98.00 125 ALA A O 1
ATOM 940 N N . ARG A 1 126 ? -1.492 6.078 21.772 1.00 97.94 126 ARG A N 1
ATOM 941 C CA . ARG A 1 126 ? -2.679 6.594 22.472 1.00 97.94 126 ARG A CA 1
ATOM 942 C C . ARG A 1 126 ? -3.473 5.478 23.154 1.00 97.94 126 ARG A C 1
ATOM 944 O O . ARG A 1 126 ? -3.918 5.660 24.284 1.00 97.94 126 ARG A O 1
ATOM 951 N N . LEU A 1 127 ? -3.678 4.349 22.475 1.00 97.75 127 LEU A N 1
ATOM 952 C CA . LEU A 1 127 ? -4.395 3.202 23.036 1.00 97.75 127 LEU A CA 1
ATOM 953 C C . LEU A 1 127 ? -3.634 2.565 24.201 1.00 97.75 127 LEU A C 1
ATOM 955 O O . LEU A 1 127 ? -4.258 2.216 25.196 1.00 97.75 127 LEU A O 1
ATOM 959 N N . GLU A 1 128 ? -2.308 2.473 24.115 1.00 97.88 128 GLU A N 1
ATOM 960 C CA . GLU A 1 128 ? -1.454 1.994 25.207 1.00 97.88 128 GLU A CA 1
ATOM 961 C C . GLU A 1 128 ? -1.594 2.867 26.455 1.00 97.88 128 GLU A C 1
ATOM 963 O O . GLU A 1 128 ? -1.769 2.341 27.554 1.00 97.88 128 GLU A O 1
ATOM 968 N N . LYS A 1 129 ? -1.597 4.197 26.288 1.00 98.06 129 LYS A N 1
ATOM 969 C CA . LYS A 1 129 ? -1.852 5.119 27.399 1.00 98.06 129 LYS A CA 1
ATOM 970 C C . LYS A 1 129 ? -3.239 4.898 28.010 1.00 98.06 129 LYS A C 1
ATOM 972 O O . LYS A 1 129 ? -3.344 4.726 29.218 1.00 98.06 129 LYS A O 1
ATOM 977 N N . ASN A 1 130 ? -4.284 4.852 27.184 1.00 97.88 130 ASN A N 1
ATOM 978 C CA . ASN A 1 130 ? -5.651 4.642 27.667 1.00 97.88 130 ASN A CA 1
ATOM 979 C C . ASN A 1 130 ? -5.811 3.299 28.398 1.00 97.88 130 ASN A C 1
ATOM 981 O O . ASN A 1 130 ? -6.557 3.215 29.367 1.00 97.88 130 ASN A O 1
ATOM 985 N N . LEU A 1 131 ? -5.124 2.248 27.939 1.00 98.00 131 LEU A N 1
ATOM 986 C CA . LEU A 1 131 ? -5.134 0.939 28.590 1.00 98.00 131 LEU A CA 1
ATOM 987 C C . LEU A 1 131 ? -4.481 1.007 29.972 1.00 98.00 131 LEU A C 1
ATOM 989 O O . LEU A 1 131 ? -4.999 0.413 30.915 1.00 98.00 131 LEU A O 1
ATOM 993 N N . LEU A 1 132 ? -3.367 1.734 30.103 1.00 97.88 132 LEU A N 1
ATOM 994 C CA . LEU A 1 132 ? -2.714 1.949 31.392 1.00 97.88 132 LEU A CA 1
ATOM 995 C C . LEU A 1 132 ? -3.632 2.705 32.361 1.00 97.88 132 LEU A C 1
ATOM 997 O O . LEU A 1 132 ? -3.824 2.248 33.485 1.00 97.88 132 LEU A O 1
ATOM 1001 N N . ASP A 1 133 ? -4.239 3.801 31.899 1.00 97.62 133 ASP A N 1
ATOM 1002 C CA . ASP A 1 133 ? -5.169 4.609 32.694 1.00 97.62 133 ASP A CA 1
ATOM 1003 C C . ASP A 1 133 ? -6.375 3.759 33.155 1.00 97.62 133 ASP A C 1
ATOM 1005 O O . ASP A 1 133 ? -6.697 3.715 34.342 1.00 97.62 133 ASP A O 1
ATOM 1009 N N . ALA A 1 134 ? -6.979 2.982 32.247 1.00 97.81 134 ALA A N 1
ATOM 1010 C CA . ALA A 1 134 ? -8.096 2.089 32.566 1.00 97.81 134 ALA A CA 1
ATOM 1011 C C . ALA A 1 134 ? -7.720 0.983 33.569 1.00 97.81 134 ALA A C 1
ATOM 1013 O O . ALA A 1 134 ? -8.540 0.578 34.392 1.00 97.81 134 ALA A O 1
ATOM 1014 N N . LYS A 1 135 ? -6.478 0.488 33.524 1.00 97.75 135 LYS A N 1
ATOM 1015 C CA . LYS A 1 135 ? -5.987 -0.529 34.462 1.00 97.75 135 LYS A CA 1
ATOM 1016 C C . LYS A 1 135 ? -5.805 0.031 35.877 1.00 97.75 135 LYS A C 1
ATOM 1018 O O . LYS A 1 135 ? -6.071 -0.677 36.849 1.00 97.75 135 LYS A O 1
ATOM 1023 N N . GLU A 1 136 ? -5.377 1.286 36.005 1.00 97.62 136 GLU A N 1
ATOM 1024 C CA . GLU A 1 136 ? -5.329 1.976 37.302 1.00 97.62 136 GLU A CA 1
ATOM 1025 C C . GLU A 1 136 ? -6.743 2.218 37.856 1.00 97.62 136 GLU A C 1
ATOM 1027 O O . GLU A 1 136 ? -6.997 1.969 39.037 1.00 97.62 136 GLU A O 1
ATOM 1032 N N . GLU A 1 137 ? -7.699 2.607 37.006 1.00 97.12 137 GLU A N 1
ATOM 1033 C CA . GLU A 1 137 ? -9.108 2.736 37.403 1.00 97.12 137 GLU A CA 1
ATOM 1034 C C . GLU A 1 137 ? -9.718 1.398 37.850 1.00 97.12 137 GLU A C 1
ATOM 1036 O O . GLU A 1 137 ? -10.403 1.345 38.875 1.00 97.12 137 GLU A O 1
ATOM 1041 N N . GLU A 1 138 ? -9.440 0.302 37.134 1.00 97.06 138 GLU A N 1
ATOM 1042 C CA . GLU A 1 138 ? -9.875 -1.050 37.510 1.00 97.06 138 GLU A CA 1
ATOM 1043 C C . GLU A 1 138 ? -9.361 -1.427 38.905 1.00 97.06 138 GLU A C 1
ATOM 1045 O O . GLU A 1 138 ? -10.111 -1.956 39.731 1.00 97.06 138 GLU A O 1
ATOM 1050 N N . LYS A 1 139 ? -8.088 -1.130 39.191 1.00 97.50 139 LYS A N 1
ATOM 1051 C CA . LYS A 1 139 ? -7.487 -1.387 40.500 1.00 97.50 139 LYS A CA 1
ATOM 1052 C C . LYS A 1 139 ? -8.185 -0.583 41.600 1.00 97.50 139 LYS A C 1
ATOM 1054 O O . LYS A 1 139 ? -8.566 -1.163 42.615 1.00 97.50 139 LYS A O 1
ATOM 1059 N N . ALA A 1 140 ? -8.419 0.710 41.380 1.00 97.44 140 ALA A N 1
ATOM 1060 C CA . ALA A 1 140 ? -9.119 1.563 42.340 1.00 97.44 140 ALA A CA 1
ATOM 1061 C C . ALA A 1 140 ? -10.569 1.102 42.589 1.00 97.44 140 ALA A C 1
ATOM 1063 O O . ALA A 1 140 ? -11.067 1.161 43.713 1.00 97.44 140 ALA A O 1
ATOM 1064 N N . LEU A 1 141 ? -11.263 0.625 41.551 1.00 97.00 141 LEU A N 1
ATOM 1065 C CA . LEU A 1 141 ? -12.605 0.056 41.692 1.00 97.00 141 LEU A CA 1
ATOM 1066 C C . LEU A 1 141 ? -12.590 -1.263 42.467 1.00 97.00 141 LEU A C 1
ATOM 1068 O O . LEU A 1 141 ? -13.452 -1.458 43.319 1.00 97.00 141 LEU A O 1
ATOM 1072 N N . LYS A 1 142 ? -11.608 -2.140 42.227 1.00 97.06 142 LYS A N 1
ATOM 1073 C CA . LYS A 1 142 ? -11.435 -3.379 43.002 1.00 97.06 142 LYS A CA 1
ATOM 1074 C C . LYS A 1 142 ? -11.224 -3.107 44.489 1.00 97.06 142 LYS A C 1
ATOM 1076 O O . LYS A 1 142 ? -11.838 -3.783 45.309 1.00 97.06 142 LYS A O 1
ATOM 1081 N N . GLU A 1 143 ? -10.415 -2.107 44.832 1.00 97.12 143 GLU A N 1
ATOM 1082 C CA . GLU A 1 143 ? -10.222 -1.685 46.226 1.00 97.12 143 GLU A CA 1
ATOM 1083 C C . GLU A 1 143 ? -11.550 -1.226 46.856 1.00 97.12 143 GLU A C 1
ATOM 1085 O O . GLU A 1 143 ? -11.928 -1.710 47.923 1.00 97.12 143 GLU A O 1
ATOM 1090 N N . LYS A 1 144 ? -12.331 -0.390 46.155 1.00 96.69 144 LYS A N 1
ATOM 1091 C CA . LYS A 1 144 ? -13.658 0.054 46.625 1.00 96.69 144 LYS A CA 1
ATOM 1092 C C . LYS A 1 144 ? -14.662 -1.084 46.790 1.00 96.69 144 LYS A C 1
ATOM 1094 O O . LYS A 1 144 ? -15.460 -1.050 47.722 1.00 96.69 144 LYS A O 1
ATOM 1099 N N . VAL A 1 145 ? -14.666 -2.058 45.879 1.00 96.69 145 VAL A N 1
ATOM 1100 C CA . VAL A 1 145 ? -15.536 -3.238 45.990 1.00 96.69 145 VAL A CA 1
ATOM 1101 C C . VAL A 1 145 ? -15.195 -4.015 47.258 1.00 96.69 145 VAL A C 1
ATOM 1103 O O . VAL A 1 145 ? -16.105 -4.304 48.026 1.00 96.69 145 VAL A O 1
ATOM 1106 N N . GLY A 1 146 ? -13.908 -4.243 47.539 1.00 95.75 146 GLY A N 1
ATOM 1107 C CA . GLY A 1 146 ? -13.474 -4.894 48.778 1.00 95.75 146 GLY A CA 1
ATOM 1108 C C . GLY A 1 146 ? -13.921 -4.145 50.040 1.00 95.75 146 GLY A C 1
ATOM 1109 O O . GLY A 1 146 ? -14.468 -4.754 50.956 1.00 95.75 146 GLY A O 1
ATOM 1110 N N . GLU A 1 147 ? -13.779 -2.814 50.072 1.00 95.06 147 GLU A N 1
ATOM 1111 C CA . GLU A 1 147 ? -14.278 -1.999 51.194 1.00 95.06 147 GLU A CA 1
ATOM 1112 C C . GLU A 1 147 ? -15.799 -2.112 51.379 1.00 95.06 147 GLU A C 1
ATOM 1114 O O . GLU A 1 147 ? -16.302 -2.138 52.505 1.00 95.06 147 GLU A O 1
ATOM 1119 N N . LEU A 1 148 ? -16.558 -2.126 50.279 1.00 93.88 148 LEU A N 1
ATOM 1120 C CA . LEU A 1 148 ? -18.012 -2.261 50.326 1.00 93.88 148 LEU A CA 1
ATOM 1121 C C . LEU A 1 148 ? -18.436 -3.660 50.776 1.00 93.88 148 LEU A C 1
ATOM 1123 O O . LEU A 1 148 ? -19.380 -3.764 51.553 1.00 93.88 148 LEU A O 1
ATOM 1127 N N . GLU A 1 149 ? -17.744 -4.711 50.339 1.00 92.19 149 GLU A N 1
ATOM 1128 C CA . GLU A 1 149 ? -17.974 -6.092 50.778 1.00 92.19 149 GLU A CA 1
ATOM 1129 C C . GLU A 1 149 ? -17.705 -6.267 52.283 1.00 92.19 149 GLU A C 1
ATOM 1131 O O . GLU A 1 149 ? -18.494 -6.912 52.982 1.00 92.19 149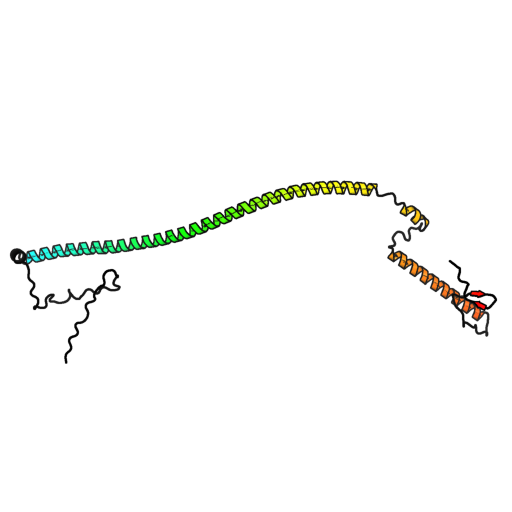 GLU A O 1
ATOM 1136 N N . GLU A 1 150 ? -16.655 -5.638 52.820 1.00 92.19 150 GLU A N 1
ATOM 1137 C CA . GLU A 1 150 ? -16.366 -5.625 54.262 1.00 92.19 150 GLU A CA 1
ATOM 1138 C C . GLU A 1 150 ? -17.445 -4.862 55.052 1.00 92.19 150 GLU A C 1
ATOM 1140 O O . GLU A 1 150 ? -17.945 -5.335 56.080 1.00 92.19 150 GLU A O 1
ATOM 1145 N N . LYS A 1 151 ? -17.874 -3.696 54.550 1.00 92.06 151 LYS A N 1
ATOM 1146 C CA . LYS A 1 151 ? -18.991 -2.934 55.134 1.00 92.06 151 LYS A CA 1
ATOM 1147 C C . LYS A 1 151 ? -20.295 -3.723 55.111 1.00 92.06 151 LYS A C 1
ATOM 1149 O O . LYS A 1 151 ? -21.013 -3.721 56.101 1.00 92.06 151 LYS A O 1
ATOM 1154 N N . LEU A 1 152 ? -20.595 -4.425 54.021 1.00 87.00 152 LEU A N 1
ATOM 1155 C CA . LEU A 1 152 ? -21.766 -5.299 53.923 1.00 87.00 152 LEU A CA 1
ATOM 1156 C C . LEU A 1 152 ? -21.691 -6.450 54.925 1.00 87.00 152 LEU A C 1
ATOM 1158 O O . LEU A 1 152 ? -22.676 -6.734 55.599 1.00 87.00 152 LEU A O 1
ATOM 1162 N N . SER A 1 153 ? -20.519 -7.068 55.068 1.00 87.12 153 SER A N 1
ATOM 1163 C CA . SER A 1 153 ? -20.299 -8.151 56.031 1.00 87.12 153 SER A CA 1
ATOM 1164 C C . SER A 1 153 ? -20.443 -7.680 57.482 1.00 87.12 153 SER A C 1
ATOM 1166 O O . SER A 1 153 ? -20.953 -8.422 58.314 1.00 87.12 153 SER A O 1
ATOM 1168 N N . SER A 1 154 ? -20.047 -6.442 57.796 1.00 82.81 154 SER A N 1
ATOM 1169 C CA . SER A 1 154 ? -20.237 -5.847 59.131 1.00 82.81 154 SER A CA 1
ATOM 1170 C C . SER A 1 154 ? -21.650 -5.297 59.366 1.00 82.81 154 SER A C 1
ATOM 1172 O O . SER A 1 154 ? -22.124 -5.292 60.500 1.00 82.81 154 SER A O 1
ATOM 1174 N N . MET A 1 155 ? -22.345 -4.870 58.305 1.00 73.31 155 MET A N 1
ATOM 1175 C CA . MET A 1 155 ? -23.759 -4.471 58.319 1.00 73.31 155 MET A CA 1
ATOM 1176 C C . MET A 1 155 ? -24.733 -5.643 58.229 1.00 73.31 155 MET A C 1
ATOM 1178 O O . MET A 1 155 ? -25.938 -5.408 58.351 1.00 73.31 155 MET A O 1
ATOM 1182 N N . ALA A 1 156 ? -24.254 -6.876 58.041 1.00 58.09 156 ALA A N 1
ATOM 1183 C CA . ALA A 1 156 ? -25.022 -8.080 58.321 1.00 58.09 156 ALA A CA 1
ATOM 1184 C C . ALA A 1 156 ? -25.315 -8.113 59.829 1.00 58.09 156 ALA A C 1
ATOM 1186 O O . ALA A 1 156 ? -24.685 -8.808 60.623 1.00 58.09 156 ALA A O 1
ATOM 1187 N N . LEU A 1 157 ? -26.263 -7.266 60.219 1.00 49.59 157 LEU A N 1
ATOM 1188 C CA . LEU A 1 157 ? -26.924 -7.258 61.497 1.00 49.59 157 LEU A CA 1
ATOM 1189 C C . LEU A 1 157 ? -27.464 -8.667 61.699 1.00 49.59 157 LEU A C 1
ATOM 1191 O O . LEU A 1 157 ? -28.137 -9.222 60.828 1.00 49.59 157 LEU A O 1
ATOM 1195 N N . THR A 1 158 ? -27.131 -9.226 62.857 1.00 51.41 158 THR A N 1
ATOM 1196 C CA . THR A 1 158 ? -27.801 -10.376 63.463 1.00 51.41 158 THR A CA 1
ATOM 1197 C C . THR A 1 158 ? -29.277 -10.403 63.059 1.00 51.41 158 THR A C 1
ATOM 1199 O O . THR A 1 158 ? -29.929 -9.363 63.204 1.00 51.41 158 THR A O 1
ATOM 1202 N N . PRO A 1 159 ? -29.802 -11.537 62.563 1.00 49.41 159 PRO A N 1
ATOM 1203 C CA . PRO A 1 159 ? -31.156 -11.622 62.041 1.00 49.41 159 PRO A CA 1
ATOM 1204 C C . PRO A 1 159 ? -32.136 -11.372 63.189 1.00 49.41 159 PRO A C 1
ATOM 1206 O O . PRO A 1 159 ? -32.513 -12.276 63.920 1.00 49.41 159 PRO A O 1
ATOM 1209 N N . THR A 1 160 ? -32.559 -10.126 63.376 1.00 50.97 160 THR A N 1
ATOM 1210 C CA . THR A 1 160 ? -33.661 -9.792 64.287 1.00 50.97 160 THR A CA 1
ATOM 1211 C C . THR A 1 160 ? -34.996 -10.298 63.741 1.00 50.97 160 THR A C 1
ATOM 1213 O O . THR A 1 160 ? -35.965 -10.383 64.487 1.00 50.97 160 THR A O 1
ATOM 1216 N N . ALA A 1 161 ? -35.034 -10.689 62.462 1.00 53.34 161 ALA A N 1
ATOM 1217 C CA . ALA A 1 161 ? -36.146 -11.406 61.852 1.00 53.34 161 ALA A CA 1
ATOM 1218 C C . ALA A 1 161 ? -36.326 -12.832 62.421 1.00 53.34 161 ALA A C 1
ATOM 1220 O O . ALA A 1 161 ? -37.462 -13.284 62.534 1.00 53.34 161 ALA A O 1
ATOM 1221 N N . ASP A 1 162 ? -35.248 -13.497 62.867 1.00 57.62 162 ASP A N 1
ATOM 1222 C CA . ASP A 1 162 ? -35.304 -14.885 63.365 1.00 57.62 162 ASP A CA 1
ATOM 1223 C C . ASP A 1 162 ? -36.072 -15.014 64.692 1.00 57.62 162 ASP A C 1
ATOM 1225 O O . ASP A 1 162 ? -36.650 -16.061 64.974 1.00 57.62 162 ASP A O 1
ATOM 1229 N N . GLU A 1 163 ? -36.058 -13.983 65.543 1.00 62.53 163 GLU A N 1
ATOM 1230 C CA . GLU A 1 163 ? -36.662 -14.048 66.884 1.00 62.53 163 GLU A CA 1
ATOM 1231 C C . GLU A 1 163 ? -38.195 -14.080 66.825 1.00 62.53 163 GLU A C 1
ATOM 1233 O O . GLU A 1 163 ? -38.825 -14.901 67.491 1.00 62.53 163 GLU A O 1
ATOM 1238 N N . GLU A 1 164 ? -38.807 -13.211 66.018 1.00 65.75 164 GLU A N 1
ATOM 1239 C CA . GLU A 1 164 ? -40.266 -13.177 65.862 1.00 65.75 164 GLU A CA 1
ATOM 1240 C C . GLU A 1 164 ? -40.769 -14.374 65.046 1.00 65.75 164 GLU A C 1
ATOM 1242 O O . GLU A 1 164 ? -41.785 -14.969 65.405 1.00 65.75 164 GLU A O 1
ATOM 1247 N N . GLU A 1 165 ? -40.030 -14.797 64.015 1.00 67.88 165 GLU A N 1
ATOM 1248 C CA . GLU A 1 165 ? -40.376 -15.979 63.217 1.00 67.88 165 GLU A CA 1
ATOM 1249 C C . GLU A 1 165 ? -40.368 -17.261 64.064 1.00 67.88 165 GLU A C 1
ATOM 1251 O O . GLU A 1 165 ? -41.323 -18.037 64.023 1.00 67.88 165 GLU A O 1
ATOM 1256 N N . ARG A 1 166 ? -39.368 -17.440 64.939 1.00 71.56 166 ARG A N 1
ATOM 1257 C CA . ARG A 1 166 ? -39.309 -18.590 65.860 1.00 71.56 166 ARG A CA 1
ATOM 1258 C C . ARG A 1 166 ? -40.436 -18.617 66.894 1.00 71.56 166 ARG A C 1
ATOM 1260 O O . ARG A 1 166 ? -40.738 -19.694 67.405 1.00 71.56 166 ARG A O 1
ATOM 1267 N N . LYS A 1 167 ? -41.055 -17.477 67.233 1.00 78.06 167 LYS A N 1
ATOM 1268 C CA . LYS A 1 167 ? -42.220 -17.447 68.139 1.00 78.06 167 LYS A CA 1
ATOM 1269 C C . LYS A 1 167 ? -43.475 -18.001 67.470 1.00 78.06 167 LYS A C 1
ATOM 1271 O O . LYS A 1 167 ? -44.240 -18.705 68.124 1.00 78.06 167 LYS A O 1
ATOM 1276 N N . VAL A 1 168 ? -43.698 -17.665 66.200 1.00 79.38 168 VAL A N 1
ATOM 1277 C CA . VAL A 1 168 ? -44.916 -18.046 65.463 1.00 79.38 168 VAL A CA 1
ATOM 1278 C C . VAL A 1 168 ? -44.786 -19.381 64.729 1.00 79.38 168 VAL A C 1
ATOM 1280 O O . VAL A 1 168 ? -45.787 -20.073 64.561 1.00 79.38 168 VAL A O 1
ATOM 1283 N N . ASP A 1 169 ? -43.570 -19.788 64.362 1.00 81.81 169 ASP A N 1
ATOM 1284 C CA . ASP A 1 169 ? -43.268 -21.096 63.773 1.00 81.81 169 ASP A CA 1
ATOM 1285 C C . ASP A 1 169 ? -42.043 -21.745 64.448 1.00 81.81 169 ASP A C 1
ATOM 1287 O O . ASP A 1 169 ? -40.953 -21.813 63.874 1.00 81.81 169 ASP A O 1
ATOM 1291 N N . PRO A 1 170 ? -42.198 -22.274 65.678 1.00 81.50 170 PRO A N 1
ATOM 1292 C CA . PRO A 1 170 ? -41.092 -22.894 66.415 1.00 81.50 170 PRO A CA 1
ATOM 1293 C C . PRO A 1 170 ? -40.503 -24.127 65.720 1.00 81.50 170 PRO A C 1
ATOM 1295 O O . PRO A 1 170 ? -39.365 -24.509 65.987 1.00 81.50 170 PRO A O 1
ATOM 1298 N N . ALA A 1 171 ? -41.289 -24.777 64.857 1.00 83.19 171 ALA A N 1
ATOM 1299 C CA . ALA A 1 171 ? -40.875 -25.951 64.098 1.00 83.19 171 ALA A CA 1
ATOM 1300 C C . ALA A 1 171 ? -40.159 -25.589 62.782 1.00 83.19 171 ALA A C 1
ATOM 1302 O O . ALA A 1 171 ? -39.603 -26.480 62.141 1.00 83.19 171 ALA A O 1
ATOM 1303 N N . GLY A 1 172 ? -40.166 -24.311 62.381 1.00 82.50 172 GLY A N 1
ATOM 1304 C CA . GLY A 1 172 ? -39.583 -23.844 61.121 1.00 82.50 172 GLY A CA 1
ATOM 1305 C C . GLY A 1 172 ? -40.238 -24.469 59.888 1.00 82.50 172 GLY A C 1
ATOM 1306 O O . GLY A 1 172 ? -39.593 -24.633 58.851 1.00 82.50 172 GLY A O 1
ATOM 1307 N N . THR A 1 173 ? -41.505 -24.866 60.003 1.00 83.75 173 THR A N 1
ATOM 1308 C CA . THR A 1 173 ? -42.263 -25.532 58.935 1.00 83.75 173 THR A CA 1
ATOM 1309 C C . THR A 1 173 ? -42.368 -24.646 57.693 1.00 83.75 173 THR A C 1
ATOM 1311 O O . THR A 1 173 ? -42.338 -25.138 56.565 1.00 83.75 173 THR A O 1
ATOM 1314 N N . TYR A 1 174 ? -42.463 -23.336 57.902 1.00 82.38 174 TYR A N 1
ATOM 1315 C CA . TYR A 1 174 ? -42.718 -22.319 56.893 1.00 82.38 174 TYR A CA 1
ATOM 1316 C C . TYR A 1 174 ? -41.491 -21.480 56.537 1.00 82.38 174 TYR A C 1
ATOM 1318 O O . TYR A 1 174 ? -41.543 -20.744 55.553 1.00 82.38 174 TYR A O 1
ATOM 1326 N N . ALA A 1 175 ? -40.377 -21.644 57.252 1.00 82.06 175 ALA A N 1
ATOM 1327 C CA . ALA A 1 175 ? -39.154 -20.857 57.065 1.00 82.06 175 ALA A CA 1
ATOM 1328 C C . ALA A 1 175 ? -38.589 -20.911 55.630 1.00 82.06 175 ALA A C 1
ATOM 1330 O O . ALA A 1 175 ? -37.955 -19.976 55.151 1.00 82.06 175 ALA A O 1
ATOM 1331 N N . ASN A 1 176 ? -38.854 -22.004 54.908 1.00 82.69 176 ASN A N 1
ATOM 1332 C CA . ASN A 1 176 ? -38.404 -22.197 53.526 1.00 82.69 176 ASN A CA 1
ATOM 1333 C C . ASN A 1 176 ? -39.500 -21.942 52.479 1.00 82.69 176 ASN A C 1
ATOM 1335 O O . ASN A 1 176 ? -39.285 -22.171 51.285 1.00 82.69 176 ASN A O 1
ATOM 1339 N N . PHE A 1 177 ? -40.696 -21.521 52.894 1.00 83.81 177 PHE A N 1
ATOM 1340 C CA . PHE A 1 177 ? -41.774 -21.267 51.953 1.00 83.81 177 PHE A CA 1
ATOM 1341 C C . PHE A 1 177 ? -41.540 -19.931 51.248 1.00 83.81 177 PHE A C 1
ATOM 1343 O O . PHE A 1 177 ? -41.343 -18.885 51.859 1.00 83.81 177 PHE A O 1
ATOM 1350 N N . THR A 1 178 ? -41.640 -19.943 49.921 1.00 88.69 178 THR A N 1
ATOM 1351 C CA . THR A 1 178 ? -41.774 -18.691 49.171 1.00 88.69 178 THR A CA 1
ATOM 1352 C C . THR A 1 178 ? -43.130 -18.053 49.483 1.00 88.69 178 THR A C 1
ATOM 1354 O O . THR A 1 178 ? -44.078 -18.742 49.867 1.00 88.69 178 THR A O 1
ATOM 1357 N N . ARG A 1 179 ? -43.282 -16.746 49.234 1.00 88.25 179 ARG A N 1
ATOM 1358 C CA . ARG A 1 179 ? -44.577 -16.054 49.388 1.00 88.25 179 ARG A CA 1
ATOM 1359 C C . ARG A 1 179 ? -45.721 -16.778 48.663 1.00 88.25 179 ARG A C 1
ATOM 1361 O O . ARG A 1 179 ? -46.815 -16.894 49.202 1.00 88.25 179 ARG A O 1
ATOM 1368 N N . ALA A 1 180 ? -45.468 -17.279 47.454 1.00 89.50 180 ALA A N 1
ATOM 1369 C CA . ALA A 1 180 ? -46.456 -18.042 46.692 1.00 89.50 180 ALA A CA 1
ATOM 1370 C C . ALA A 1 180 ? -46.773 -19.401 47.344 1.00 89.50 180 ALA A C 1
ATOM 1372 O O . ALA A 1 180 ? -47.933 -19.813 47.375 1.00 89.50 180 ALA A O 1
ATOM 1373 N N . GLY A 1 181 ? -45.761 -20.071 47.903 1.00 90.69 181 GLY A N 1
ATOM 1374 C CA . GLY A 1 181 ? -45.936 -21.310 48.658 1.00 90.69 181 GLY A CA 1
ATOM 1375 C C . GLY A 1 181 ? -46.801 -21.115 49.904 1.00 90.69 181 GLY A C 1
ATOM 1376 O O . GLY A 1 181 ? -47.718 -21.901 50.128 1.00 90.69 181 GLY A O 1
ATOM 1377 N N . LEU A 1 182 ? -46.558 -20.050 50.680 1.00 90.19 182 LEU A N 1
ATOM 1378 C CA . LEU A 1 182 ? -47.358 -19.722 51.869 1.00 90.19 182 LEU A CA 1
ATOM 1379 C C . LEU A 1 182 ? -48.830 -19.507 51.515 1.00 90.19 182 LEU A C 1
ATOM 1381 O O . LEU A 1 182 ? -49.709 -20.105 52.127 1.00 90.19 182 LEU A O 1
ATOM 1385 N N . ILE A 1 183 ? -49.092 -18.701 50.482 1.00 90.50 183 ILE A N 1
ATOM 1386 C CA . ILE A 1 183 ? -50.453 -18.436 49.998 1.00 90.50 183 ILE A CA 1
ATOM 1387 C C . ILE A 1 183 ? -51.143 -19.740 49.586 1.00 90.50 183 ILE A C 1
ATOM 1389 O O . ILE A 1 183 ? -52.293 -19.967 49.949 1.00 90.50 183 ILE A O 1
ATOM 1393 N N . SER A 1 184 ? -50.433 -20.620 48.877 1.00 91.31 184 SER A N 1
ATOM 1394 C CA . SER A 1 184 ? -50.984 -21.911 48.449 1.00 91.31 184 SER A CA 1
ATOM 1395 C C . SER A 1 184 ? -51.369 -22.789 49.644 1.00 91.31 184 SER A C 1
ATOM 1397 O O . SER A 1 184 ? -52.429 -23.410 49.631 1.00 91.31 184 SER A O 1
ATOM 1399 N N . LYS A 1 185 ? -50.550 -22.802 50.705 1.00 91.81 185 LYS A N 1
ATOM 1400 C CA . LYS A 1 185 ? -50.823 -23.602 51.905 1.00 91.81 185 LYS A CA 1
ATOM 1401 C C . LYS A 1 185 ? -52.019 -23.089 52.707 1.00 91.81 185 LYS A C 1
ATOM 1403 O O . LYS A 1 185 ? -52.758 -23.896 53.261 1.00 91.81 185 LYS A O 1
ATOM 1408 N N . ILE A 1 186 ? -52.233 -21.773 52.740 1.00 91.44 186 ILE A N 1
ATOM 1409 C CA . ILE A 1 186 ? -53.412 -21.169 53.380 1.00 91.44 186 ILE A CA 1
ATOM 1410 C C . ILE A 1 186 ? -54.697 -21.646 52.696 1.00 91.44 186 ILE A C 1
ATOM 1412 O O . ILE A 1 186 ? -55.620 -22.068 53.388 1.00 91.44 186 ILE A O 1
ATOM 1416 N N . TYR A 1 187 ? -54.741 -21.638 51.359 1.00 92.75 187 TYR A N 1
ATOM 1417 C CA . TYR A 1 187 ? -55.899 -22.155 50.621 1.00 92.75 187 TYR A CA 1
ATOM 1418 C C . TYR A 1 187 ? -56.123 -23.647 50.876 1.00 92.75 187 TYR A C 1
ATOM 1420 O O . TYR A 1 187 ? -57.240 -24.042 51.180 1.00 92.75 187 TYR A O 1
ATOM 1428 N N . GLU A 1 188 ? -55.061 -24.457 50.856 1.00 93.31 188 GLU A N 1
ATOM 1429 C CA . GLU A 1 188 ? -55.157 -25.897 51.134 1.00 93.31 188 GLU A CA 1
ATOM 1430 C C . GLU A 1 188 ? -55.762 -26.183 52.522 1.00 93.31 188 GLU A C 1
ATOM 1432 O O . GLU A 1 188 ? -56.632 -27.041 52.664 1.00 93.31 188 GLU A O 1
ATOM 1437 N N . VAL A 1 189 ? -55.320 -25.457 53.555 1.00 91.94 189 VAL A N 1
ATOM 1438 C CA . VAL A 1 189 ? -55.863 -25.603 54.915 1.00 91.94 189 VAL A CA 1
ATOM 1439 C C . VAL A 1 189 ? -57.312 -25.117 54.987 1.00 91.94 189 VAL A C 1
ATOM 1441 O O . VAL A 1 189 ? -58.129 -25.772 55.634 1.00 91.94 189 VAL A O 1
ATOM 1444 N N . GLY A 1 190 ? -57.638 -24.006 54.321 1.00 91.19 190 GLY A N 1
ATOM 1445 C CA . GLY A 1 190 ? -59.001 -23.477 54.258 1.00 91.19 190 GLY A CA 1
ATOM 1446 C C . GLY A 1 190 ? -59.982 -24.455 53.609 1.00 91.19 190 GLY A C 1
ATOM 1447 O O . GLY A 1 190 ? -61.034 -24.738 54.181 1.00 91.19 190 GLY A O 1
ATOM 1448 N N . ASP A 1 191 ? -59.606 -25.042 52.473 1.00 91.81 191 ASP A N 1
ATOM 1449 C CA . ASP A 1 191 ? -60.426 -26.024 51.759 1.00 91.81 191 ASP A CA 1
ATOM 1450 C C . ASP A 1 191 ? -60.644 -27.286 52.606 1.00 91.81 191 ASP A C 1
ATOM 1452 O O . ASP A 1 191 ? -61.772 -27.767 52.738 1.00 91.81 191 ASP A O 1
ATOM 1456 N N . LEU A 1 192 ? -59.588 -27.784 53.263 1.00 94.06 192 LEU A N 1
ATOM 1457 C CA . LEU A 1 192 ? -59.688 -28.945 54.148 1.00 94.06 192 LEU A CA 1
ATOM 1458 C C . LEU A 1 192 ? -60.643 -28.686 55.323 1.00 94.06 192 LEU A C 1
ATOM 1460 O O . LEU A 1 192 ? -61.453 -29.546 55.674 1.00 94.06 192 LEU A O 1
ATOM 1464 N N . GLN A 1 193 ? -60.565 -27.507 55.945 1.00 92.00 193 GLN A N 1
ATOM 1465 C CA . GLN A 1 193 ? -61.464 -27.134 57.040 1.00 92.00 193 GLN A CA 1
ATOM 1466 C C . GLN A 1 193 ? -62.921 -27.046 56.575 1.00 92.00 193 GLN A C 1
ATOM 1468 O O . GLN A 1 193 ? -63.811 -27.549 57.268 1.00 92.00 193 GLN A O 1
ATOM 1473 N N . LEU A 1 194 ? -63.161 -26.477 55.392 1.00 89.75 194 LEU A N 1
ATOM 1474 C CA . LEU A 1 194 ? -64.489 -26.401 54.790 1.00 89.75 194 LEU A CA 1
ATOM 1475 C C . LEU A 1 194 ? -65.067 -27.797 54.515 1.00 89.75 194 LEU A C 1
ATOM 1477 O O . LEU A 1 194 ? -66.223 -28.068 54.847 1.00 89.75 194 LEU A O 1
ATOM 1481 N N . GLU A 1 195 ? -64.271 -28.715 53.964 1.00 90.69 195 GLU A N 1
ATOM 1482 C CA . GLU A 1 195 ? -64.699 -30.097 53.728 1.00 90.69 195 GLU A CA 1
ATOM 1483 C C . GLU A 1 195 ? -65.068 -30.817 55.033 1.00 90.69 195 GLU A C 1
ATOM 1485 O O . GLU A 1 195 ? -66.113 -31.476 55.110 1.00 90.69 195 GLU A O 1
ATOM 1490 N N . VAL A 1 196 ? -64.251 -30.656 56.080 1.00 91.75 196 VAL A N 1
ATOM 1491 C CA . VAL A 1 196 ? -64.509 -31.239 57.405 1.00 91.75 196 VAL A CA 1
ATOM 1492 C C . VAL A 1 196 ? -65.802 -30.684 58.010 1.00 91.75 196 VAL A C 1
ATOM 1494 O O . VAL A 1 196 ? -66.627 -31.464 58.496 1.00 91.75 196 VAL A O 1
ATOM 1497 N N . ALA A 1 197 ? -66.022 -29.368 57.945 1.00 89.12 197 ALA A N 1
ATOM 1498 C CA . ALA A 1 197 ? -67.249 -28.729 58.426 1.00 89.12 197 ALA A CA 1
ATOM 1499 C C . ALA A 1 197 ? -68.487 -29.193 57.638 1.00 89.12 197 ALA A C 1
ATOM 1501 O O . ALA A 1 197 ? -69.510 -29.568 58.211 1.00 89.12 197 ALA A O 1
ATOM 1502 N N . SER A 1 198 ? -68.382 -29.266 56.313 1.00 87.94 198 SER A N 1
ATOM 1503 C CA . SER A 1 198 ? -69.468 -29.718 55.444 1.00 87.94 198 SER A CA 1
ATOM 1504 C C . SER A 1 198 ? -69.836 -31.188 55.699 1.00 87.94 198 SER A C 1
ATOM 1506 O O . SER A 1 198 ? -71.011 -31.569 55.691 1.00 87.94 198 SER A O 1
ATOM 1508 N N . SER A 1 199 ? -68.837 -32.039 55.941 1.00 91.19 199 SER A N 1
ATOM 1509 C CA . SER A 1 199 ? -69.036 -33.446 56.295 1.00 91.19 199 SER A CA 1
ATOM 1510 C C . SER A 1 199 ? -69.693 -33.601 57.671 1.00 91.19 199 SER A C 1
ATOM 1512 O O . SER A 1 199 ? -70.665 -34.350 57.812 1.00 91.19 199 SER A O 1
ATOM 1514 N N . SER A 1 200 ? -69.230 -32.848 58.675 1.00 91.00 200 SER A N 1
ATOM 1515 C CA . SER A 1 200 ? -69.797 -32.891 60.027 1.00 91.00 200 SER A CA 1
ATOM 1516 C C . SER A 1 200 ? -71.255 -32.420 60.052 1.00 91.00 200 SER A C 1
ATOM 1518 O O . SER A 1 200 ? -72.092 -33.076 60.677 1.00 91.00 200 SER A O 1
ATOM 1520 N N . PHE A 1 201 ? -71.590 -31.375 59.288 1.00 88.19 201 PHE A N 1
ATOM 1521 C CA . PHE A 1 201 ? -72.961 -30.894 59.131 1.00 88.19 201 PHE A CA 1
ATOM 1522 C C . PHE A 1 201 ? -73.877 -31.950 58.499 1.00 88.19 201 PHE A C 1
ATOM 1524 O O . PHE A 1 201 ? -74.937 -32.266 59.042 1.00 88.19 201 PHE A O 1
ATOM 1531 N N . ARG A 1 202 ? -73.462 -32.559 57.377 1.00 87.19 202 ARG A N 1
ATOM 1532 C CA . ARG A 1 202 ? -74.248 -33.630 56.732 1.00 87.19 202 ARG A CA 1
ATOM 1533 C C . ARG A 1 202 ? -74.448 -34.823 57.660 1.00 87.19 202 ARG A C 1
ATOM 1535 O O . ARG A 1 202 ? -75.536 -35.394 57.694 1.00 87.19 202 ARG A O 1
ATOM 1542 N N . ASN A 1 203 ? -73.422 -35.182 58.427 1.00 92.06 203 ASN A N 1
ATOM 1543 C CA . ASN A 1 203 ? -73.518 -36.243 59.421 1.00 92.06 203 ASN A CA 1
ATOM 1544 C C . ASN A 1 203 ? -74.527 -35.895 60.532 1.00 92.06 203 ASN A C 1
ATOM 1546 O O . ASN A 1 203 ? -75.342 -36.739 60.900 1.00 92.06 203 ASN A O 1
ATOM 1550 N N . ALA A 1 204 ? -74.531 -34.655 61.030 1.00 89.81 204 ALA A N 1
ATOM 1551 C CA . ALA A 1 204 ? -75.522 -34.192 62.002 1.00 89.81 204 ALA A CA 1
ATOM 1552 C C . ALA A 1 204 ? -76.951 -34.231 61.430 1.00 89.81 204 ALA A C 1
ATOM 1554 O O . ALA A 1 204 ? -77.870 -34.715 62.092 1.00 89.81 204 ALA A O 1
ATOM 1555 N N . LEU A 1 205 ? -77.135 -33.806 60.175 1.00 86.62 205 LEU A N 1
ATOM 1556 C CA . LEU A 1 205 ? -78.426 -33.881 59.488 1.00 86.62 205 LEU A CA 1
ATOM 1557 C C . LEU A 1 205 ? -78.919 -35.331 59.358 1.00 86.62 205 LEU A C 1
ATOM 1559 O O . LEU A 1 205 ? -80.086 -35.611 59.630 1.00 86.62 205 LEU A O 1
ATOM 1563 N N . ALA A 1 206 ? -78.032 -36.262 58.999 1.00 88.00 206 ALA A N 1
ATOM 1564 C CA . ALA A 1 206 ? -78.359 -37.684 58.922 1.00 88.00 206 ALA A CA 1
ATOM 1565 C C . ALA A 1 206 ? -78.776 -38.249 60.291 1.00 88.00 206 ALA A C 1
ATOM 1567 O O . ALA A 1 206 ? -79.775 -38.962 60.387 1.00 88.00 206 ALA A O 1
ATOM 1568 N N . GLN A 1 207 ? -78.065 -37.885 61.364 1.00 92.44 207 GLN A N 1
ATOM 1569 C CA . GLN A 1 207 ? -78.447 -38.270 62.726 1.00 92.44 207 GLN A CA 1
ATOM 1570 C C . GLN A 1 207 ? -79.840 -37.739 63.099 1.00 92.44 207 GLN A C 1
ATOM 1572 O O . GLN A 1 207 ? -80.659 -38.494 63.624 1.00 92.44 207 GLN A O 1
ATOM 1577 N N . LEU A 1 208 ? -80.156 -36.479 62.777 1.00 89.38 208 LEU A N 1
ATOM 1578 C CA . LEU A 1 208 ? -81.475 -35.887 63.037 1.00 89.38 208 LEU A CA 1
ATOM 1579 C C . LEU A 1 208 ? -82.607 -36.605 62.295 1.00 89.38 208 LEU A C 1
ATOM 1581 O O . LEU A 1 208 ? -83.682 -36.794 62.865 1.00 89.38 208 LEU A O 1
ATOM 1585 N N . GLN A 1 209 ? -82.375 -37.030 61.052 1.00 86.31 209 GLN A N 1
ATOM 1586 C CA . GLN A 1 209 ? -83.354 -37.794 60.274 1.00 86.31 209 GLN A CA 1
ATOM 1587 C C . GLN A 1 209 ? -83.622 -39.176 60.882 1.00 86.31 209 GLN A C 1
ATOM 1589 O O . GLN A 1 209 ? -84.772 -39.607 60.943 1.00 86.31 209 GLN A O 1
ATOM 1594 N N . VAL A 1 210 ? -82.581 -39.856 61.374 1.00 88.94 210 VAL A N 1
ATOM 1595 C CA . VAL A 1 210 ? -82.720 -41.160 62.046 1.00 88.94 210 VAL A CA 1
ATOM 1596 C C . VAL A 1 210 ? -83.515 -41.038 63.347 1.00 88.94 210 VAL A C 1
ATOM 1598 O O . VAL A 1 210 ? -84.359 -41.885 63.632 1.00 88.94 210 VAL A O 1
ATOM 1601 N N . LEU A 1 211 ? -83.268 -39.983 64.128 1.00 91.25 211 LEU A N 1
ATOM 1602 C CA . LEU A 1 211 ? -83.939 -39.761 65.412 1.00 91.25 211 LEU A CA 1
ATOM 1603 C C . LEU A 1 211 ? -85.412 -39.338 65.276 1.00 91.25 211 LEU A C 1
ATOM 1605 O O . LEU A 1 211 ? -86.162 -39.464 66.241 1.00 91.25 211 LEU A O 1
ATOM 1609 N N . ASN A 1 212 ? -85.841 -38.869 64.099 1.00 89.38 212 ASN A N 1
ATOM 1610 C CA . ASN A 1 212 ? -87.195 -38.363 63.852 1.00 89.38 212 ASN A CA 1
ATOM 1611 C C . ASN A 1 212 ? -87.881 -39.109 62.686 1.00 89.38 212 ASN A C 1
ATOM 1613 O O . ASN A 1 212 ? -88.137 -38.517 61.631 1.00 89.38 212 ASN A O 1
ATOM 1617 N N . PRO A 1 213 ? -88.197 -40.411 62.835 1.00 87.12 213 PRO A N 1
ATOM 1618 C CA . PRO A 1 213 ? -88.783 -41.197 61.755 1.00 87.12 213 PRO A CA 1
ATOM 1619 C C . PRO A 1 213 ? -90.180 -40.678 61.377 1.00 87.12 213 PRO A C 1
ATOM 1621 O O . PRO A 1 213 ? -91.049 -40.512 62.229 1.00 87.12 213 PRO A O 1
ATOM 1624 N N . GLY A 1 214 ? -90.406 -40.446 60.080 1.00 81.31 214 GLY A N 1
ATOM 1625 C CA . GLY A 1 214 ? -91.693 -39.991 59.535 1.00 81.31 214 GLY A CA 1
ATOM 1626 C C . GLY A 1 214 ? -91.902 -38.470 59.507 1.00 81.31 214 GLY A C 1
ATOM 1627 O O . GLY A 1 214 ? -92.923 -38.023 58.990 1.00 81.31 214 GLY A O 1
ATOM 1628 N N . ILE A 1 215 ? -90.945 -37.675 60.003 1.00 84.75 215 ILE A N 1
ATOM 1629 C CA . ILE A 1 215 ? -90.952 -36.208 59.899 1.00 84.75 215 ILE A CA 1
ATOM 1630 C C . ILE A 1 215 ? -90.025 -35.790 58.754 1.00 84.75 215 ILE A C 1
ATOM 1632 O O . ILE A 1 215 ? -88.831 -36.083 58.772 1.00 84.75 215 ILE A O 1
ATOM 1636 N N . GLN A 1 216 ? -90.555 -35.084 57.753 1.00 82.81 216 GLN A N 1
ATOM 1637 C CA . GLN A 1 216 ? -89.732 -34.492 56.699 1.00 82.81 216 GLN A CA 1
ATOM 1638 C C . GLN A 1 216 ? -89.174 -33.151 57.189 1.00 82.81 216 GLN A C 1
ATOM 1640 O O . GLN A 1 216 ? -89.931 -32.211 57.426 1.00 82.81 216 GLN A O 1
ATOM 1645 N N . LEU A 1 217 ? -87.854 -33.074 57.377 1.00 82.50 217 LEU A N 1
ATOM 1646 C CA . LEU A 1 217 ? -87.185 -31.840 57.791 1.00 82.50 217 LEU A CA 1
ATOM 1647 C C . LEU A 1 217 ? -87.339 -30.776 56.696 1.00 82.50 217 LEU A C 1
ATOM 1649 O O . LEU A 1 217 ? -86.980 -31.012 55.542 1.00 82.50 217 LEU A O 1
ATOM 1653 N N . VAL A 1 218 ? -87.858 -29.606 57.070 1.00 81.94 218 VAL A N 1
ATOM 1654 C CA . VAL A 1 218 ? -87.927 -28.440 56.184 1.00 81.94 218 VAL A CA 1
ATOM 1655 C C . VAL A 1 218 ? -86.547 -27.797 56.157 1.00 8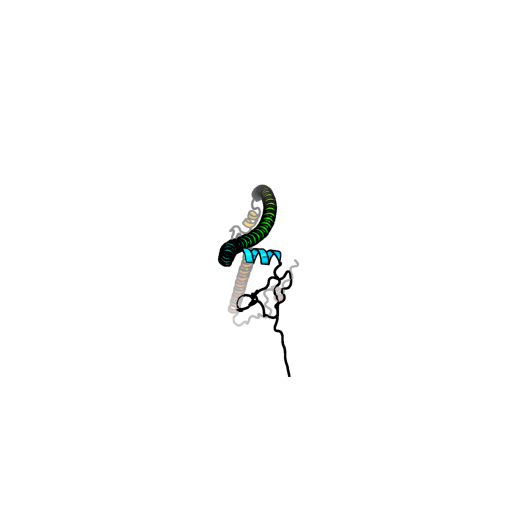1.94 218 VAL A C 1
ATOM 1657 O O . VAL A 1 218 ? -86.079 -27.283 57.169 1.00 81.94 218 VAL A O 1
ATOM 1660 N N . ILE A 1 219 ? -85.892 -27.865 55.003 1.00 78.69 219 ILE A N 1
ATOM 1661 C CA . ILE A 1 219 ? -84.561 -27.280 54.775 1.00 78.69 219 ILE A CA 1
ATOM 1662 C C . ILE A 1 219 ? -84.631 -25.929 54.054 1.00 78.69 219 ILE A C 1
ATOM 1664 O O . ILE A 1 219 ? -83.614 -25.260 53.889 1.00 78.69 219 ILE A O 1
ATOM 1668 N N . ASP A 1 220 ? -85.827 -25.519 53.633 1.00 78.88 220 ASP A N 1
ATOM 1669 C CA . ASP A 1 220 ? -86.040 -24.254 52.941 1.00 78.88 220 ASP A CA 1
ATOM 1670 C C . ASP A 1 220 ? -85.722 -23.078 53.874 1.00 78.88 220 ASP A C 1
ATOM 1672 O O . ASP A 1 220 ? -86.312 -22.927 54.944 1.00 78.88 220 ASP A O 1
ATOM 1676 N N . GLY A 1 221 ? -84.777 -22.235 53.455 1.00 77.31 221 GLY A N 1
ATOM 1677 C CA . GLY A 1 221 ? -84.310 -21.079 54.225 1.00 77.31 221 GLY A CA 1
ATOM 1678 C C . GLY A 1 221 ? -83.096 -21.339 55.120 1.00 77.31 221 GLY A C 1
ATOM 1679 O O . GLY A 1 221 ? -82.620 -20.386 55.740 1.00 77.31 221 GLY A O 1
ATOM 1680 N N . LEU A 1 222 ? -82.578 -22.573 55.162 1.00 82.25 222 LEU A N 1
ATOM 1681 C CA . LEU A 1 222 ? -81.299 -22.887 55.796 1.00 82.25 222 LEU A CA 1
ATOM 1682 C C . LEU A 1 222 ? -80.154 -22.182 55.053 1.00 82.25 222 LEU A C 1
ATOM 1684 O O . LEU A 1 222 ? -80.049 -22.271 53.831 1.00 82.25 222 LEU A O 1
ATOM 1688 N N . ASP A 1 223 ? -79.298 -21.496 55.800 1.00 81.94 223 ASP A N 1
ATOM 1689 C CA . ASP A 1 223 ? -78.195 -20.696 55.276 1.00 81.94 223 ASP A CA 1
ATOM 1690 C C . ASP A 1 223 ? -77.067 -20.711 56.314 1.00 81.94 223 ASP A C 1
ATOM 1692 O O . ASP A 1 223 ? -77.332 -20.546 57.504 1.00 81.94 223 ASP A O 1
ATOM 1696 N N . GLU A 1 224 ? -75.834 -20.957 55.872 1.00 76.44 224 GLU A N 1
ATOM 1697 C CA . GLU A 1 224 ? -74.652 -21.034 56.742 1.00 76.44 224 GLU A CA 1
ATOM 1698 C C . GLU A 1 224 ? -74.347 -19.695 57.425 1.00 76.44 224 GLU A C 1
ATOM 1700 O O . GLU A 1 224 ? -73.813 -19.667 58.529 1.00 76.44 224 GLU A O 1
ATOM 1705 N N . LEU A 1 225 ? -74.741 -18.585 56.796 1.00 81.31 225 LEU A N 1
ATOM 1706 C CA . LEU A 1 225 ? -74.560 -17.232 57.307 1.00 81.31 225 LEU A CA 1
ATOM 1707 C C . LEU A 1 225 ? -75.755 -16.761 58.141 1.00 81.31 225 LEU A C 1
ATOM 1709 O O . LEU A 1 225 ? -75.867 -15.568 58.410 1.00 81.31 225 LEU A O 1
ATOM 1713 N N . LYS A 1 226 ? -76.686 -17.650 58.506 1.00 84.19 226 LYS A N 1
ATOM 1714 C CA . LYS A 1 226 ? -77.838 -17.317 59.348 1.00 84.19 226 LYS A CA 1
ATOM 1715 C C . LYS A 1 226 ? -77.809 -18.089 60.653 1.00 84.19 226 LYS A C 1
ATOM 1717 O O . LYS A 1 226 ? -77.394 -19.239 60.727 1.00 84.19 226 LYS A O 1
ATOM 1722 N N . GLU A 1 227 ? -78.341 -17.454 61.681 1.00 86.25 227 GLU A N 1
ATOM 1723 C CA . GLU A 1 227 ? -78.435 -18.000 63.025 1.00 86.25 227 GLU A CA 1
ATOM 1724 C C . GLU A 1 227 ? -79.898 -18.188 63.428 1.00 86.25 227 GLU A C 1
ATOM 1726 O O . GLU A 1 227 ? -80.817 -17.637 62.816 1.00 86.25 227 GLU A O 1
ATOM 1731 N N . VAL A 1 228 ? -80.133 -18.978 64.477 1.00 86.75 228 VAL A N 1
ATOM 1732 C CA . VAL A 1 228 ? -81.471 -19.154 65.050 1.00 86.75 228 VAL A CA 1
ATOM 1733 C C . VAL A 1 228 ? -81.632 -18.216 66.243 1.00 86.75 228 VAL A C 1
ATOM 1735 O O . VAL A 1 228 ? -81.063 -18.462 67.302 1.00 86.75 228 VAL A O 1
ATOM 1738 N N . HIS A 1 229 ? -82.460 -17.183 66.083 1.00 82.75 229 HIS A N 1
ATOM 1739 C CA . HIS A 1 229 ? -82.829 -16.227 67.134 1.00 82.75 229 HIS A CA 1
ATOM 1740 C C . HIS A 1 229 ? -84.325 -16.344 67.433 1.00 82.75 229 HIS A C 1
ATOM 1742 O O . HIS A 1 229 ? -85.149 -16.326 66.517 1.00 82.75 229 HIS A O 1
ATOM 1748 N N . ASP A 1 230 ? -84.687 -16.526 68.706 1.00 83.50 230 ASP A N 1
ATOM 1749 C CA . ASP A 1 230 ? -86.079 -16.681 69.169 1.00 83.50 230 ASP A CA 1
ATOM 1750 C C . ASP A 1 230 ? -86.911 -17.705 68.361 1.00 83.50 230 ASP A C 1
ATOM 1752 O O . ASP A 1 230 ? -88.103 -17.527 68.099 1.00 83.50 230 ASP A O 1
ATOM 1756 N N . GLY A 1 231 ? -86.270 -18.798 67.931 1.00 83.25 231 GLY A N 1
ATOM 1757 C CA . GLY A 1 231 ? -86.907 -19.866 67.153 1.00 83.25 231 GLY A CA 1
ATOM 1758 C C . GLY A 1 231 ? -87.142 -19.540 65.673 1.00 83.25 231 GLY A C 1
ATOM 1759 O O . GLY A 1 231 ? -87.893 -20.257 65.009 1.00 83.25 231 GLY A O 1
ATOM 1760 N N . ARG A 1 232 ? -86.521 -18.482 65.136 1.00 83.25 232 ARG A N 1
ATOM 1761 C CA . ARG A 1 232 ? -86.560 -18.111 63.714 1.00 83.25 232 ARG A CA 1
ATOM 1762 C C . ARG A 1 232 ? -85.151 -18.014 63.138 1.00 83.25 232 ARG A C 1
ATOM 1764 O O . ARG A 1 232 ? -84.232 -17.569 63.812 1.00 83.25 232 ARG A O 1
ATOM 1771 N N . ILE A 1 233 ? -85.003 -18.403 61.873 1.00 86.62 233 ILE A N 1
ATOM 1772 C CA . ILE A 1 233 ? -83.750 -18.229 61.133 1.00 86.62 233 ILE A CA 1
ATOM 1773 C C . ILE A 1 233 ? -83.632 -16.751 60.744 1.00 86.62 233 ILE A C 1
ATOM 1775 O O . ILE A 1 233 ? -84.490 -16.230 60.025 1.00 86.62 233 ILE A O 1
ATOM 1779 N N . ALA A 1 234 ? -82.585 -16.082 61.215 1.00 86.38 234 ALA A N 1
ATOM 1780 C CA . ALA A 1 234 ? -82.313 -14.672 60.975 1.00 86.38 234 ALA A CA 1
ATOM 1781 C C . ALA A 1 234 ? -80.845 -14.467 60.581 1.00 86.38 234 ALA A C 1
ATOM 1783 O O . ALA A 1 234 ? -79.970 -15.232 60.975 1.00 86.38 234 ALA A O 1
ATOM 1784 N N . THR A 1 235 ? -80.570 -13.431 59.791 1.00 84.50 235 THR A N 1
ATOM 1785 C CA . THR A 1 235 ? -79.189 -13.002 59.540 1.00 84.50 235 THR A CA 1
ATOM 1786 C C . THR A 1 235 ? -78.615 -12.442 60.847 1.00 84.50 235 THR A C 1
ATOM 1788 O O . THR A 1 235 ? -79.306 -11.632 61.476 1.00 84.50 235 THR A O 1
ATOM 1791 N N . PRO A 1 236 ? -77.411 -12.863 61.276 1.00 83.81 236 PRO A N 1
ATOM 1792 C CA . PRO A 1 236 ? -76.771 -12.316 62.459 1.00 83.81 236 PRO A CA 1
ATOM 1793 C C . PRO A 1 236 ? -76.612 -10.795 62.313 1.00 83.81 236 PRO A C 1
ATOM 1795 O O . PRO A 1 236 ? -76.470 -10.294 61.189 1.00 83.81 236 PRO A O 1
ATOM 1798 N N . PRO A 1 237 ? -76.681 -10.038 63.421 1.00 80.62 237 PRO A N 1
ATOM 1799 C CA . PRO A 1 237 ? -76.400 -8.609 63.388 1.00 80.62 237 PRO A CA 1
ATOM 1800 C C . PRO A 1 237 ? -74.992 -8.385 62.824 1.00 80.62 237 PRO A C 1
ATOM 1802 O O . PRO A 1 237 ? -74.076 -9.142 63.137 1.00 80.62 237 PRO A O 1
ATOM 1805 N N . GLN A 1 238 ? -74.819 -7.366 61.976 1.00 73.00 238 GLN A N 1
ATOM 1806 C CA . GLN A 1 238 ? -73.472 -6.963 61.576 1.00 73.00 238 GLN A CA 1
ATOM 1807 C C . GLN A 1 238 ? -72.742 -6.512 62.840 1.00 73.00 238 GLN A C 1
ATOM 1809 O O . GLN A 1 238 ? -73.210 -5.602 63.524 1.00 73.00 238 GLN A O 1
ATOM 1814 N N . GLU A 1 239 ? -71.640 -7.179 63.177 1.00 65.44 239 GLU A N 1
ATOM 1815 C CA . GLU A 1 239 ? -70.684 -6.617 64.120 1.00 65.44 239 GLU A CA 1
ATOM 1816 C C . GLU A 1 239 ? -70.134 -5.349 63.458 1.00 65.44 239 GLU A C 1
ATOM 1818 O O . GLU A 1 239 ? -69.531 -5.419 62.385 1.00 65.44 239 GLU A O 1
ATOM 1823 N N . ASP A 1 240 ? -70.449 -4.184 64.031 1.00 54.44 240 ASP A N 1
ATOM 1824 C CA . ASP A 1 240 ? -69.777 -2.942 63.665 1.00 54.44 240 ASP A CA 1
ATOM 1825 C C . ASP A 1 240 ? -68.273 -3.143 63.927 1.00 54.44 240 ASP A C 1
ATOM 1827 O O . ASP A 1 240 ? -67.888 -3.559 65.023 1.00 54.44 240 ASP A O 1
ATOM 1831 N N . GLU A 1 241 ? -67.463 -2.903 62.896 1.00 40.78 241 GLU A N 1
ATOM 1832 C CA . GLU A 1 241 ? -65.996 -3.035 62.884 1.00 40.78 241 GLU A CA 1
ATOM 1833 C C . GLU A 1 241 ? -65.294 -2.220 63.987 1.00 40.78 241 GLU A C 1
ATOM 1835 O O . GLU A 1 241 ? -65.656 -1.033 64.190 1.00 40.78 241 GLU A O 1
#

Sequence (241 aa):
AAGGSVVGGHRLTPGRPAEEFVIPPAMGHDCMLDGKTRMKISEADQTILASMGPESIRNVVAESSVAVFKLLEVATYLNGRECKYLQERDEARAHAKDFGERLSSVEKDLSSETQALKESQATVARLEKNLLDAKEEEKALKEKVGELEEKLSSMALTPTADEEERKVDPAGTYANFTRAGLISKIYEVGDLQLEVASSSFRNALAQLQVLNPGIQLVIDGLDELKEVHDGRIATPPQEDE

Secondary structure (DSSP, 8-state):
-----------PPTTS--S-----S-SSSS-SS-SSS-PPPPHHHHHHHHHHHHHHHHHHHHHHHHHHHHHHHHHHHHHHHHHHHHHHHHHHHHHHHHHHHHHHHHHHHHHHHHHHHHHHHHHHHHHHHHHHHHHHHHHHHHHHHHHHHHHHHHH----THHHHHHHH-TT-SSTT--HHHHHHHHHHHHHHHHHHHHHHHHHHHHHHHHHSTT-----TT--TT-EEETTEEEPPPP---

Foldseek 3Di:
DDDDDDDDDDDDDPPDDDPDDDDPPCPPDPDNDPVVDDDDDDPVVVVVVVVCDDVSVVVVCVVVVVVVVVVVVVVVVVVVVVVVVVVVVVVVVVVVVVVVVVVVVVVVVVVVVVVVVVVVVVVVVVVVVVVVVVVVVVVVVVVVVVVVVVVVVVVPPDPPVVVVCCVVCVPCPCVPADPVRVVVVVVVVVVVVVVVVVVVVVVVVVVVCVVDDPDDDDCPPDDPQWDQDPNDTGHDPPDDD

pLDDT: mean 81.78, std 17.54, range [29.81, 98.44]